Protein AF-A0A6F8TZR5-F1 (afdb_monomer)

Sequence (255 aa):
MAVLALEAAEGVRDRVRYRITYGIEPFPDLASRVPYPVSFIQVDRFSLGSAIRQDAIDSIGAEYVGPHEAFDVGPHVSWRFVTRPMQGAASDIVAVGRIELSEAQAQGWTCLNNPCLSPVMELGNAALWSVEKETPLNTALVPFEVARADLLTPAAAIDELTGENNFGEVGQFRALPDLPDPFLEAVIEIGLAQDSVLDAGLLRSGLKDDSISAIWQRLIIIPMGKNAQTPTAYRAKTYECQRGSQFPPEGGLCP

pLDDT: mean 85.68, std 11.95, range [44.34, 97.69]

Radius of gyration: 19.31 Å; Cα contacts (8 Å, |Δi|>4): 504; chains: 1; bounding box: 50×47×57 Å

Foldseek 3Di:
DVLVVCCVVVPDFFQKKKKKFKFWDFDADPPPRGTFIKMKMKIKIDQQLVVLQVVCCVVPNNVPGDDSVVSRDDWTKMKIWIWTDDVPGRIDTPDMDMDTDDPVRQQPDDALNHRNNHLADCVVVSDDWDPKDWDDADPDDDPDDQDDPQWGDPVNVVCRVCVVDDVVVVNVQADDDDPDDTQKMKMWGANSDPAGKIKMKIWGARDPDQFFGIKIKMWIWHGDPPPDPHTIIIMIIFTQTPDDDRGAPHVDGGD

Organism: NCBI:txid115561

Secondary structure (DSSP, 8-state):
-HHHHHHHHH---SSEEEEEEEEEEEE--TTTSS-EEEEEEEEEEEE-HHHHHHHHHHHH-GGGSPPGGGG----EEEEEEEEEEETTEEEEEEEEEEEEEPHHHHHT-EETTEETT-SS--GGGSS-PPPPEE-PPP----SS--EETTEE-HHHHHHHHHTT--HHHHGGG---PSTT--SEEEEEEES-SSS--EEEEEEE-----SSEEEEEEEEEEEPPPTT-SS-EEEEEEEEEESSSSSSPPTT----

Mean predicted aligned error: 6.85 Å

Solvent-accessible surface area (backbone atoms only — not comparable to full-atom values): 14432 Å² total; per-residue (Å²): 109,71,58,46,52,46,40,71,73,73,50,86,78,64,31,31,34,36,38,34,38,35,26,64,43,77,40,84,32,89,86,78,72,52,61,44,60,35,37,40,38,38,44,32,40,35,43,29,16,60,46,39,51,50,53,46,27,77,72,70,36,63,93,78,47,77,63,72,79,78,39,56,63,58,77,27,36,38,36,38,39,34,29,32,64,47,96,98,36,88,64,41,81,77,46,77,49,79,47,76,48,51,70,77,59,46,64,75,36,67,45,75,89,37,62,50,59,53,52,55,79,56,70,81,74,56,52,83,65,41,82,71,37,81,44,86,75,86,81,74,90,63,102,62,76,49,65,54,96,58,31,66,27,74,48,34,50,52,46,68,72,44,71,85,57,74,66,84,64,52,64,76,51,53,77,93,69,75,86,78,66,57,36,32,43,33,35,39,40,32,48,43,53,98,56,74,34,38,42,33,39,36,42,37,42,70,52,88,48,85,23,40,38,28,45,38,40,37,42,37,37,40,52,50,65,102,84,53,95,62,53,49,35,31,36,27,50,36,54,31,24,59,41,86,57,61,51,46,60,92,96,55,69,55,90

Nearest PDB structures (foldseek):
  1fsk-assembly1_A  TM=4.713E-01  e=2.590E-01  Betula pendula
  4bk6-assembly1_B  TM=4.074E-01  e=5.890E-01  Betula pendula
  1qmr-assembly1_A-2  TM=4.009E-01  e=4.241E-01  Betula pendula
  4b9r-assembly1_A  TM=3.791E-01  e=4.479E-01  Betula pendula
  4a84-assembly1_A  TM=3.809E-01  e=5.890E-01  Betula pendula

Structure (mmCIF, N/CA/C/O backbone):
data_AF-A0A6F8TZR5-F1
#
_entry.id   AF-A0A6F8TZR5-F1
#
loop_
_atom_site.group_PDB
_atom_site.id
_atom_site.type_symbol
_atom_site.label_atom_id
_atom_site.label_alt_id
_atom_site.label_comp_id
_atom_site.label_asym_id
_atom_site.label_entity_id
_atom_site.label_seq_id
_atom_site.pdbx_PDB_ins_code
_atom_site.Cartn_x
_atom_site.Cartn_y
_atom_site.Cartn_z
_atom_site.occupancy
_atom_site.B_iso_or_equiv
_atom_site.auth_seq_id
_atom_site.auth_comp_id
_atom_site.auth_asym_id
_atom_site.auth_atom_id
_atom_site.pdbx_PDB_model_num
ATOM 1 N N . MET A 1 1 ? -2.584 -7.405 -8.596 1.00 73.06 1 MET A N 1
ATOM 2 C CA . MET A 1 1 ? -2.817 -8.838 -8.270 1.00 73.06 1 MET A CA 1
ATOM 3 C C . MET A 1 1 ? -2.308 -9.256 -6.887 1.00 73.06 1 MET A C 1
ATOM 5 O O . MET A 1 1 ? -3.069 -9.896 -6.182 1.00 73.06 1 MET A O 1
ATOM 9 N N . ALA A 1 2 ? -1.081 -8.914 -6.465 1.00 88.81 2 ALA A N 1
ATOM 10 C CA . ALA A 1 2 ? -0.534 -9.371 -5.173 1.00 88.81 2 ALA A CA 1
ATOM 11 C C . ALA A 1 2 ? -1.388 -8.978 -3.946 1.00 88.81 2 ALA A C 1
ATOM 13 O O . ALA A 1 2 ? -1.653 -9.812 -3.087 1.00 88.81 2 ALA A O 1
ATOM 14 N N . VAL A 1 3 ? -1.882 -7.736 -3.904 1.00 91.75 3 VAL A N 1
ATOM 15 C CA . VAL A 1 3 ? -2.769 -7.248 -2.830 1.00 91.75 3 VAL A CA 1
ATOM 16 C C . VAL A 1 3 ? -4.089 -8.026 -2.787 1.00 91.75 3 VAL A C 1
ATOM 18 O O . VAL A 1 3 ? -4.498 -8.476 -1.725 1.00 91.75 3 VAL A O 1
ATOM 21 N N . LEU A 1 4 ? -4.705 -8.267 -3.950 1.00 90.69 4 LEU A N 1
ATOM 22 C CA . LEU A 1 4 ? -5.923 -9.076 -4.062 1.00 90.69 4 LEU A CA 1
ATOM 23 C C . LEU A 1 4 ? -5.700 -10.515 -3.565 1.00 90.69 4 LEU A C 1
ATOM 25 O O . LEU A 1 4 ? -6.554 -11.068 -2.880 1.00 90.69 4 LEU A O 1
ATOM 29 N N . ALA A 1 5 ? -4.551 -11.117 -3.890 1.00 90.12 5 ALA A N 1
ATOM 30 C CA . ALA A 1 5 ? -4.198 -12.455 -3.417 1.00 90.12 5 ALA A CA 1
ATOM 31 C C . ALA A 1 5 ? -4.043 -12.500 -1.888 1.00 90.12 5 ALA A C 1
ATOM 33 O O . ALA A 1 5 ? -4.501 -13.456 -1.264 1.00 90.12 5 ALA A O 1
ATOM 34 N N . LEU A 1 6 ? -3.451 -11.460 -1.286 1.00 92.56 6 LEU A N 1
ATOM 35 C CA . LEU A 1 6 ? -3.379 -11.324 0.168 1.00 92.56 6 LEU A CA 1
ATOM 36 C C . LEU A 1 6 ? -4.780 -11.222 0.776 1.00 92.56 6 LEU A C 1
ATOM 38 O O . LEU A 1 6 ? -5.087 -11.991 1.679 1.00 92.56 6 LEU A O 1
ATOM 42 N N . GLU A 1 7 ? -5.644 -10.328 0.285 1.00 91.06 7 GLU A N 1
ATOM 43 C CA . GLU A 1 7 ? -7.013 -10.195 0.812 1.00 91.06 7 GLU A CA 1
ATOM 44 C C . GLU A 1 7 ? -7.811 -11.501 0.687 1.00 91.06 7 GLU A C 1
ATOM 46 O O . GLU A 1 7 ? -8.535 -11.872 1.610 1.00 91.06 7 GLU A O 1
ATOM 51 N N . ALA A 1 8 ? -7.649 -12.233 -0.418 1.00 91.31 8 ALA A N 1
ATOM 52 C CA . ALA A 1 8 ? -8.304 -13.522 -0.618 1.00 91.31 8 ALA A CA 1
ATOM 53 C C . ALA A 1 8 ? -7.820 -14.601 0.369 1.00 91.31 8 ALA A C 1
ATOM 55 O O . ALA A 1 8 ? -8.610 -15.451 0.776 1.00 91.31 8 ALA A O 1
ATOM 56 N N . ALA A 1 9 ? -6.540 -14.580 0.753 1.00 92.75 9 ALA A N 1
ATOM 57 C CA . ALA A 1 9 ? -5.949 -15.565 1.660 1.00 92.75 9 ALA A CA 1
ATOM 58 C C .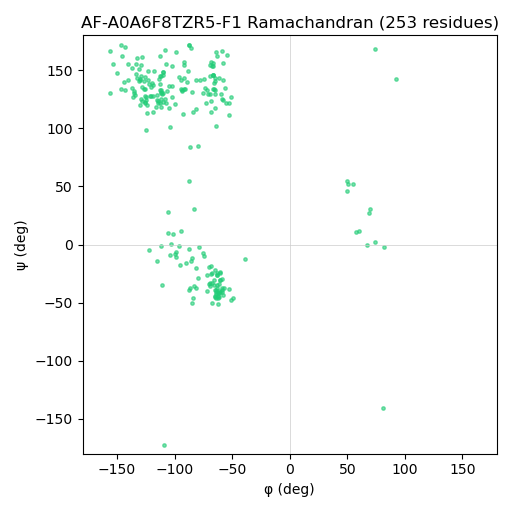 ALA A 1 9 ? -6.126 -15.211 3.148 1.00 92.75 9 ALA A C 1
ATOM 60 O O . ALA A 1 9 ? -6.329 -16.097 3.974 1.00 92.75 9 ALA A O 1
ATOM 61 N N . GLU A 1 10 ? -6.038 -13.928 3.495 1.00 93.31 10 GLU A N 1
ATOM 62 C CA . GLU A 1 10 ? -6.037 -13.430 4.878 1.00 93.31 10 GLU A CA 1
ATOM 63 C C . GLU A 1 10 ? -7.389 -12.892 5.349 1.00 93.31 10 GLU A C 1
ATOM 65 O O . GLU A 1 10 ? -7.533 -12.518 6.518 1.00 93.31 10 GLU A O 1
ATOM 70 N N . GLY A 1 11 ? -8.346 -12.772 4.431 1.00 90.56 11 GLY A N 1
ATOM 71 C CA . GLY A 1 11 ? -9.593 -12.061 4.653 1.00 90.56 11 GLY A CA 1
ATOM 72 C C . GLY A 1 11 ? -9.422 -10.541 4.668 1.00 90.56 11 GLY A C 1
ATOM 73 O O . GLY A 1 11 ? -8.319 -9.991 4.738 1.00 90.56 11 GLY A O 1
ATOM 74 N N . VAL A 1 12 ? -10.560 -9.862 4.616 1.00 89.06 12 VAL A N 1
ATOM 75 C CA . VAL A 1 12 ? -10.674 -8.402 4.658 1.00 89.06 12 VAL A CA 1
ATOM 76 C C . VAL A 1 12 ? -10.594 -7.919 6.103 1.00 89.06 12 VAL A C 1
ATOM 78 O O . VAL A 1 12 ? -11.157 -8.558 6.989 1.00 89.06 12 VAL A O 1
ATOM 81 N N . ARG A 1 13 ? -9.922 -6.788 6.327 1.00 88.62 13 ARG A N 1
ATOM 82 C CA . ARG A 1 13 ? -9.845 -6.109 7.626 1.00 88.62 13 ARG A CA 1
ATOM 83 C C . ARG A 1 13 ? -10.014 -4.610 7.471 1.00 88.62 13 ARG A C 1
ATOM 85 O O . ARG A 1 13 ? -9.662 -4.063 6.425 1.00 88.62 13 ARG A O 1
ATOM 92 N N . ASP A 1 14 ? -10.528 -3.990 8.518 1.00 85.06 14 ASP A N 1
ATOM 93 C CA . ASP A 1 14 ? -10.611 -2.544 8.663 1.00 85.06 14 ASP A CA 1
ATOM 94 C C . ASP A 1 14 ? -9.451 -2.039 9.539 1.00 85.06 14 ASP A C 1
ATOM 96 O O . ASP A 1 14 ? -8.780 -2.827 10.208 1.00 85.06 14 ASP A O 1
ATOM 100 N N . ARG A 1 15 ? -9.191 -0.728 9.536 1.00 90.25 15 ARG A N 1
ATOM 101 C CA . ARG A 1 15 ? -8.141 -0.091 10.359 1.00 90.25 15 ARG A CA 1
ATOM 102 C C . ARG A 1 15 ? -6.766 -0.712 10.135 1.00 90.25 15 ARG A C 1
ATOM 104 O O . ARG A 1 15 ? -6.064 -1.136 11.060 1.00 90.25 15 ARG A O 1
ATOM 111 N N . VAL A 1 16 ? -6.387 -0.785 8.867 1.00 94.19 16 VAL A N 1
ATOM 112 C CA . VAL A 1 16 ? -5.132 -1.390 8.429 1.00 94.19 16 VAL A CA 1
ATOM 113 C C . VAL A 1 16 ? -4.301 -0.400 7.634 1.00 94.19 16 VAL A C 1
ATOM 115 O O . VAL A 1 16 ? -4.824 0.452 6.913 1.00 94.19 16 VAL A O 1
ATOM 118 N N . ARG A 1 17 ? -2.984 -0.570 7.728 1.00 96.69 17 ARG A N 1
ATOM 119 C CA . ARG A 1 17 ? -2.025 0.049 6.816 1.00 96.69 17 ARG A CA 1
ATOM 120 C C . ARG A 1 17 ? -1.382 -1.044 5.975 1.00 96.69 17 ARG A C 1
ATOM 122 O O . ARG A 1 17 ? -0.833 -2.003 6.517 1.00 96.69 17 ARG A O 1
ATOM 129 N N . TYR A 1 18 ? -1.451 -0.911 4.659 1.00 97.38 18 TYR A N 1
ATOM 130 C CA . TYR A 1 18 ? -0.692 -1.744 3.737 1.00 97.38 18 TYR A CA 1
ATOM 131 C C . TYR A 1 18 ? 0.601 -1.041 3.363 1.00 97.38 18 TYR A C 1
ATOM 133 O O . TYR A 1 18 ? 0.595 0.163 3.120 1.00 97.38 18 TYR A O 1
ATOM 141 N N . ARG A 1 19 ? 1.682 -1.805 3.250 1.00 97.25 19 ARG A N 1
ATOM 142 C CA . ARG A 1 19 ? 2.923 -1.392 2.600 1.00 97.25 19 ARG A CA 1
ATOM 143 C C . ARG A 1 19 ? 3.208 -2.361 1.467 1.00 97.25 19 ARG A C 1
ATOM 145 O O . ARG A 1 19 ? 3.188 -3.570 1.661 1.00 97.25 19 ARG A O 1
ATOM 152 N N . ILE A 1 20 ? 3.442 -1.837 0.277 1.00 96.50 20 ILE A N 1
ATOM 153 C CA . ILE A 1 20 ? 3.676 -2.622 -0.928 1.00 96.50 20 ILE A CA 1
ATOM 154 C C . ILE A 1 20 ? 5.007 -2.181 -1.500 1.00 96.50 20 ILE A C 1
ATOM 156 O O . ILE A 1 20 ? 5.150 -1.021 -1.867 1.00 96.50 20 ILE A O 1
ATOM 160 N N . THR A 1 21 ? 5.968 -3.086 -1.617 1.00 94.19 21 THR A N 1
ATOM 161 C CA . THR A 1 21 ? 7.222 -2.796 -2.311 1.00 94.19 21 THR A CA 1
ATOM 162 C C . THR A 1 21 ? 7.325 -3.593 -3.595 1.00 94.19 21 THR A C 1
ATOM 164 O O . THR A 1 21 ? 6.848 -4.727 -3.688 1.00 94.19 21 THR A O 1
ATOM 167 N N . TYR A 1 22 ? 7.939 -2.985 -4.604 1.00 90.94 22 TYR A N 1
ATOM 168 C CA . TYR A 1 22 ? 8.125 -3.601 -5.907 1.00 90.94 22 TYR A CA 1
ATOM 169 C C . TYR A 1 22 ? 9.551 -3.384 -6.422 1.00 90.94 22 TYR A C 1
ATOM 171 O O . TYR A 1 22 ? 10.085 -2.270 -6.441 1.00 90.94 22 TYR A O 1
ATOM 179 N N . GLY A 1 23 ? 10.157 -4.486 -6.856 1.00 87.44 23 GLY A N 1
ATOM 180 C CA . GLY A 1 23 ? 11.458 -4.573 -7.507 1.00 87.44 23 GLY A CA 1
ATOM 181 C C . GLY A 1 23 ? 11.372 -5.447 -8.756 1.00 87.44 23 GLY A C 1
ATOM 182 O O . GLY A 1 23 ? 10.437 -6.232 -8.915 1.00 87.44 23 GLY A O 1
ATOM 183 N N . ILE A 1 24 ? 12.332 -5.304 -9.666 1.00 84.25 24 ILE A N 1
ATOM 184 C CA . ILE A 1 24 ? 12.376 -6.082 -10.904 1.00 84.25 24 ILE A CA 1
ATOM 185 C C . ILE A 1 24 ? 13.823 -6.338 -11.294 1.00 84.25 24 ILE A C 1
ATOM 187 O O . ILE A 1 24 ? 14.614 -5.403 -11.289 1.00 84.25 24 ILE A O 1
ATOM 191 N N . GLU A 1 25 ? 14.145 -7.575 -11.662 1.00 80.56 25 GLU A N 1
ATOM 192 C CA . GLU A 1 25 ? 15.492 -7.960 -12.080 1.00 80.56 25 GLU A CA 1
ATOM 193 C C . GLU A 1 25 ? 15.493 -8.726 -13.399 1.00 80.56 25 GLU A C 1
ATOM 195 O O . GLU A 1 25 ? 14.615 -9.565 -13.621 1.00 80.56 25 GLU A O 1
ATOM 200 N N . PRO A 1 26 ? 16.480 -8.493 -14.279 1.00 80.88 26 PRO A N 1
ATOM 201 C CA . PRO A 1 26 ? 16.667 -9.323 -15.452 1.00 80.88 26 PRO A CA 1
ATOM 202 C C . PRO A 1 26 ? 17.241 -10.680 -15.032 1.00 80.88 26 PRO A C 1
ATOM 204 O O . PRO A 1 26 ? 18.330 -10.770 -14.468 1.00 80.88 26 PRO A O 1
ATOM 207 N N . PHE A 1 27 ? 16.531 -11.756 -15.353 1.00 81.19 27 PHE A N 1
ATOM 208 C CA . PHE A 1 27 ? 16.998 -13.119 -15.134 1.00 81.19 27 PHE A CA 1
ATOM 209 C C . PHE A 1 27 ? 17.436 -13.745 -16.463 1.00 81.19 27 PHE A C 1
ATOM 211 O O . PHE A 1 27 ? 16.742 -13.576 -17.471 1.00 81.19 27 PHE A O 1
ATOM 218 N N . PRO A 1 28 ? 18.579 -14.450 -16.515 1.00 82.12 28 PRO A N 1
ATOM 219 C CA . PRO A 1 28 ? 19.069 -15.027 -17.759 1.00 82.12 28 PRO A CA 1
ATOM 220 C C . PRO A 1 28 ? 18.122 -16.115 -18.279 1.00 82.12 28 PRO A C 1
ATOM 222 O O . PRO A 1 28 ? 17.793 -17.062 -17.564 1.00 82.12 28 PRO A O 1
ATOM 225 N N . ASP A 1 29 ? 17.740 -16.016 -19.553 1.00 80.50 29 ASP A N 1
ATOM 226 C CA . ASP A 1 29 ? 17.093 -17.109 -20.277 1.00 80.50 29 ASP A CA 1
ATOM 227 C C . ASP A 1 29 ? 18.147 -17.945 -21.009 1.00 80.50 29 ASP A C 1
ATOM 229 O O . ASP A 1 29 ? 18.780 -17.486 -21.964 1.00 80.50 29 ASP A O 1
ATOM 233 N N . LEU A 1 30 ? 18.333 -19.193 -20.578 1.00 77.94 30 LEU A N 1
ATOM 234 C CA . LEU A 1 30 ? 19.283 -20.113 -21.207 1.00 77.94 30 LEU A CA 1
ATOM 235 C C . LEU A 1 30 ? 18.850 -20.540 -22.619 1.00 77.94 30 LEU A C 1
ATOM 237 O O . LEU A 1 30 ? 19.709 -20.892 -23.429 1.00 77.94 30 LEU A O 1
ATOM 241 N N . ALA A 1 31 ? 17.549 -20.512 -22.922 1.00 80.44 31 ALA A N 1
ATOM 242 C CA . ALA A 1 31 ? 17.011 -20.945 -24.206 1.00 80.44 31 ALA A CA 1
ATOM 243 C C . ALA A 1 31 ? 17.061 -19.825 -25.254 1.00 80.44 31 ALA A C 1
ATOM 245 O O . ALA A 1 31 ? 17.570 -20.039 -26.354 1.00 80.44 31 ALA A O 1
ATOM 246 N N . SER A 1 32 ? 16.561 -18.630 -24.922 1.00 78.00 32 SER A N 1
ATOM 247 C CA . SER A 1 32 ? 16.505 -17.504 -25.868 1.00 78.00 32 SER A CA 1
ATOM 248 C C . SER A 1 32 ? 17.750 -16.611 -25.859 1.00 78.00 32 SER A C 1
ATOM 250 O O . SER A 1 32 ? 17.945 -15.838 -26.796 1.00 78.00 32 SER A O 1
ATOM 252 N N . ARG A 1 33 ? 18.605 -16.708 -24.825 1.00 77.81 33 ARG A N 1
ATOM 253 C CA . ARG A 1 33 ? 19.722 -15.780 -24.538 1.00 77.81 33 ARG A CA 1
ATOM 254 C C . ARG A 1 33 ? 19.301 -14.317 -24.357 1.00 77.81 33 ARG A C 1
ATOM 256 O O . ARG A 1 33 ? 20.164 -13.443 -24.290 1.00 77.81 33 ARG A O 1
ATOM 263 N N . VAL A 1 34 ? 18.003 -14.048 -24.253 1.00 79.19 34 VAL A N 1
ATOM 264 C CA . VAL A 1 34 ? 17.449 -12.732 -23.940 1.00 79.19 34 VAL A CA 1
ATOM 265 C C . VAL A 1 34 ? 16.972 -12.779 -22.490 1.00 79.19 34 VAL A C 1
ATOM 267 O O . VAL A 1 34 ? 16.093 -13.579 -22.181 1.00 79.19 34 VAL A O 1
ATOM 270 N N . PRO A 1 35 ? 17.540 -11.975 -21.574 1.00 81.44 35 PRO A N 1
ATOM 271 C CA . PRO A 1 35 ? 17.060 -11.934 -20.200 1.00 81.44 35 PRO A CA 1
ATOM 272 C C . PRO A 1 35 ? 15.580 -11.548 -20.138 1.00 81.44 35 PRO A C 1
ATOM 274 O O . PRO A 1 35 ? 15.138 -10.670 -20.880 1.00 81.44 35 PRO A O 1
ATOM 277 N N . TYR A 1 36 ? 14.827 -12.169 -19.234 1.00 81.19 36 TYR A N 1
ATOM 278 C CA . TYR A 1 36 ? 13.433 -11.811 -18.974 1.00 81.19 36 TYR A CA 1
ATOM 279 C C . TYR A 1 36 ? 13.299 -11.152 -17.598 1.00 81.19 36 TYR A C 1
ATOM 281 O O . TYR A 1 36 ? 14.058 -11.480 -16.684 1.00 81.19 36 TYR A O 1
ATOM 289 N N . PRO A 1 37 ? 12.346 -10.226 -17.417 1.00 83.50 37 PRO A N 1
ATOM 290 C CA . PRO A 1 37 ? 12.153 -9.578 -16.130 1.00 83.50 37 PRO A CA 1
ATOM 291 C C . PRO A 1 37 ? 11.505 -10.527 -15.115 1.00 83.50 37 PRO A C 1
ATOM 293 O O . PRO A 1 37 ? 10.506 -11.182 -15.408 1.00 83.50 37 PRO A O 1
ATOM 296 N N . VAL A 1 38 ? 12.038 -10.554 -13.900 1.00 86.69 38 VAL A N 1
ATOM 297 C CA . VAL A 1 38 ? 11.43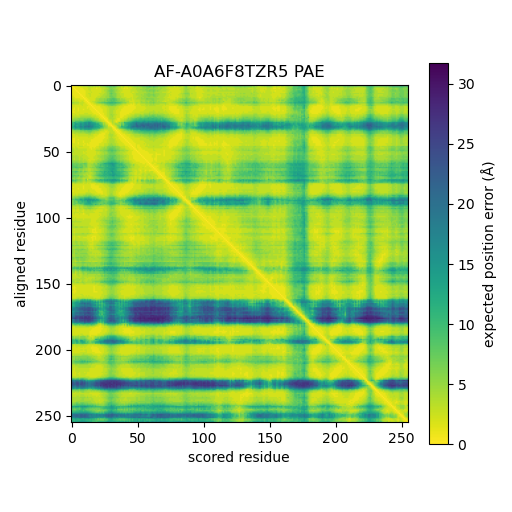2 -11.181 -12.724 1.00 86.69 38 VAL A CA 1
ATOM 298 C C . VAL A 1 38 ? 11.061 -10.083 -11.742 1.00 86.69 38 VAL A C 1
ATOM 300 O O . VAL A 1 38 ? 11.926 -9.329 -11.305 1.00 86.69 38 VAL A O 1
ATOM 303 N N . SER A 1 39 ? 9.785 -9.995 -11.387 1.00 88.00 39 SER A N 1
ATOM 304 C CA . SER A 1 39 ? 9.290 -9.017 -10.422 1.00 88.00 39 SER A CA 1
ATOM 305 C C . SER A 1 39 ? 9.250 -9.607 -9.018 1.00 88.00 39 SER A C 1
ATOM 307 O O . SER A 1 39 ? 8.708 -10.694 -8.809 1.00 88.00 39 SER A O 1
ATOM 309 N N . PHE A 1 40 ? 9.757 -8.846 -8.056 1.00 90.75 40 PHE A N 1
ATOM 310 C CA . PHE A 1 40 ? 9.692 -9.129 -6.628 1.00 90.75 40 PHE A CA 1
ATOM 311 C C . PHE A 1 40 ? 8.705 -8.157 -5.996 1.00 90.75 40 PHE A C 1
ATOM 313 O O . PHE A 1 40 ? 8.870 -6.944 -6.111 1.00 90.75 40 PHE A O 1
ATOM 320 N N . ILE A 1 41 ? 7.669 -8.688 -5.356 1.00 92.81 41 ILE A N 1
ATOM 321 C CA . ILE A 1 41 ? 6.606 -7.891 -4.744 1.00 92.81 41 ILE A CA 1
ATOM 322 C C . ILE A 1 41 ? 6.506 -8.293 -3.284 1.00 92.81 41 ILE A C 1
ATOM 324 O O . ILE A 1 41 ? 6.337 -9.477 -2.996 1.00 92.81 41 ILE A O 1
ATOM 328 N N . GLN A 1 42 ? 6.574 -7.339 -2.366 1.00 95.50 42 GLN A N 1
ATOM 329 C CA . GLN A 1 42 ? 6.222 -7.573 -0.970 1.00 95.50 42 GLN A CA 1
ATOM 330 C C . GLN A 1 42 ? 4.947 -6.804 -0.652 1.00 95.50 42 GLN A C 1
ATOM 332 O O . GLN A 1 42 ? 4.828 -5.643 -1.026 1.00 95.50 42 GLN A O 1
ATOM 337 N N . VAL A 1 43 ? 3.991 -7.455 0.000 1.00 96.81 43 VAL A N 1
ATOM 338 C CA . VAL A 1 43 ? 2.774 -6.832 0.516 1.00 96.81 43 VAL A CA 1
ATOM 339 C C . VAL A 1 43 ? 2.699 -7.131 2.002 1.00 96.81 43 VAL A C 1
ATOM 341 O O . VAL A 1 43 ? 2.521 -8.278 2.410 1.00 96.81 43 VAL A O 1
ATOM 344 N N . ASP A 1 44 ? 2.828 -6.087 2.799 1.00 97.25 44 ASP A N 1
ATOM 345 C CA . ASP A 1 44 ? 2.732 -6.127 4.246 1.00 97.25 44 ASP A CA 1
ATOM 346 C C . ASP A 1 44 ? 1.403 -5.498 4.662 1.00 97.25 44 ASP A C 1
ATOM 348 O O . ASP A 1 44 ? 1.049 -4.423 4.178 1.00 97.25 44 ASP A O 1
ATOM 352 N N . ARG A 1 45 ? 0.657 -6.155 5.550 1.00 97.12 45 ARG A N 1
ATOM 353 C CA . ARG A 1 45 ? -0.555 -5.605 6.165 1.00 97.12 45 ARG A CA 1
ATOM 354 C C . ARG A 1 45 ? -0.331 -5.475 7.658 1.00 97.12 45 ARG A C 1
ATOM 356 O O . ARG A 1 45 ? -0.156 -6.478 8.350 1.00 97.12 45 ARG A O 1
ATOM 363 N N . PHE A 1 46 ? -0.405 -4.248 8.150 1.00 96.62 46 PHE A N 1
ATOM 364 C CA . PHE A 1 46 ? -0.322 -3.923 9.561 1.00 96.62 46 PHE A CA 1
ATOM 365 C C . PHE A 1 46 ? -1.725 -3.698 10.128 1.00 96.62 46 PHE A C 1
ATOM 367 O O . PHE A 1 46 ? -2.450 -2.825 9.658 1.00 96.62 46 PHE A O 1
ATOM 374 N N . SER A 1 47 ? -2.104 -4.492 11.130 1.00 94.25 47 SER A N 1
ATOM 375 C CA . SER A 1 47 ? -3.349 -4.321 11.882 1.00 94.25 47 SER A CA 1
ATOM 376 C C . SER A 1 47 ? -3.174 -3.245 12.950 1.00 94.25 47 SER A C 1
ATOM 378 O O . SER A 1 47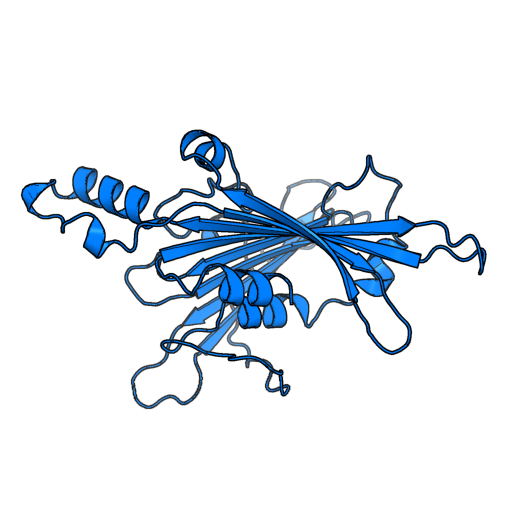 ? -2.403 -3.443 13.883 1.00 94.25 47 SER A O 1
ATOM 380 N N . LEU A 1 48 ? -3.903 -2.133 12.862 1.00 94.19 48 LEU A N 1
ATOM 381 C CA . LEU A 1 48 ? -3.715 -0.999 13.775 1.00 94.19 48 LEU A CA 1
ATOM 382 C C . LEU A 1 48 ? -4.689 -0.988 14.953 1.00 94.19 48 LEU A C 1
ATOM 384 O O . LEU A 1 48 ? -4.556 -0.151 15.839 1.00 94.19 48 LEU A O 1
ATOM 388 N N . GLY A 1 4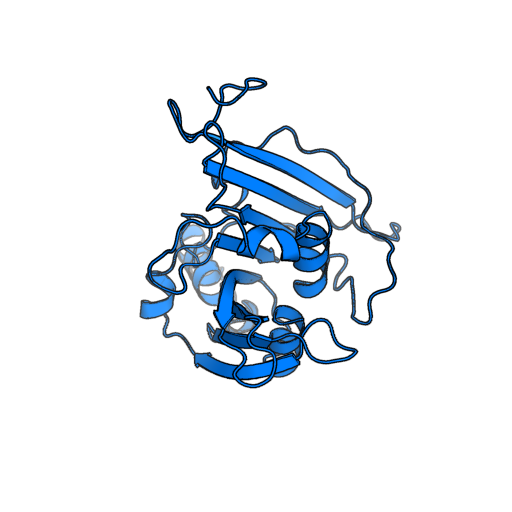9 ? -5.609 -1.954 15.033 1.00 91.44 49 GLY A N 1
ATOM 389 C CA . GLY A 1 49 ? -6.591 -2.050 16.115 1.00 91.44 49 GLY A CA 1
ATOM 390 C C . GLY A 1 49 ? -6.004 -1.942 17.528 1.00 91.44 49 GLY A C 1
ATOM 391 O O . GLY A 1 49 ? -6.509 -1.176 18.348 1.00 91.44 49 GLY A O 1
ATOM 392 N N . SER A 1 50 ? -4.904 -2.653 17.808 1.00 90.56 50 SER A N 1
ATOM 393 C CA . SER A 1 50 ? -4.223 -2.588 19.111 1.00 90.56 50 SER A CA 1
ATOM 394 C C . SER A 1 50 ? -3.623 -1.208 19.387 1.00 90.56 50 SER A C 1
ATOM 396 O O . SER A 1 50 ? -3.795 -0.689 20.489 1.00 90.56 50 SER A O 1
ATOM 398 N N . ALA A 1 51 ? -2.959 -0.606 18.395 1.00 92.06 51 ALA A N 1
ATOM 399 C CA . ALA A 1 51 ? -2.340 0.713 18.519 1.00 92.06 51 ALA A CA 1
ATOM 400 C C . ALA A 1 51 ? -3.395 1.809 18.732 1.00 92.06 51 ALA A C 1
ATOM 402 O O . ALA A 1 51 ? -3.268 2.612 19.649 1.00 92.06 51 ALA A O 1
ATOM 403 N N . ILE A 1 52 ? -4.485 1.778 17.959 1.00 92.25 52 ILE A N 1
ATOM 404 C CA . ILE A 1 52 ? -5.618 2.707 18.088 1.00 92.25 52 ILE A CA 1
ATOM 405 C C . ILE A 1 52 ? -6.282 2.563 19.460 1.00 92.25 52 ILE A C 1
ATOM 407 O O . ILE A 1 52 ? -6.628 3.555 20.098 1.00 92.25 52 ILE A O 1
ATOM 411 N N . ARG A 1 53 ? -6.463 1.328 19.945 1.00 91.94 53 ARG A N 1
ATOM 412 C CA . ARG A 1 53 ? -7.028 1.105 21.279 1.00 91.94 53 ARG A CA 1
ATOM 413 C C . ARG A 1 53 ? -6.123 1.665 22.371 1.00 91.94 53 ARG A C 1
ATOM 415 O O . ARG A 1 53 ? -6.635 2.252 23.319 1.00 91.94 53 ARG A O 1
ATOM 422 N N . GLN A 1 54 ? -4.812 1.456 22.262 1.00 91.94 54 GLN A N 1
ATOM 423 C CA . GLN A 1 54 ? -3.854 1.970 23.235 1.00 91.94 54 GLN A CA 1
ATOM 424 C C . GLN A 1 54 ? -3.852 3.504 23.251 1.00 91.94 54 GLN A C 1
ATOM 426 O O . GLN A 1 54 ? -3.989 4.088 24.319 1.00 91.94 54 GLN A O 1
ATOM 431 N N . ASP A 1 55 ? -3.828 4.138 22.079 1.00 91.81 55 ASP A N 1
ATOM 432 C CA . ASP A 1 55 ? -3.918 5.595 21.939 1.00 91.81 55 ASP A CA 1
ATOM 433 C C . ASP A 1 55 ? -5.214 6.164 22.552 1.00 91.81 55 ASP A C 1
ATOM 435 O O . ASP A 1 55 ? -5.197 7.156 23.285 1.00 91.81 55 ASP A O 1
ATOM 439 N N . ALA A 1 56 ? -6.344 5.475 22.353 1.00 92.12 56 ALA A N 1
ATOM 440 C CA . ALA A 1 56 ? -7.609 5.839 22.985 1.00 92.12 56 ALA A CA 1
ATOM 441 C C . ALA A 1 56 ? -7.553 5.713 24.519 1.00 92.12 56 ALA A C 1
ATOM 443 O O . ALA A 1 56 ? -8.061 6.584 25.224 1.00 92.12 56 ALA A O 1
ATOM 4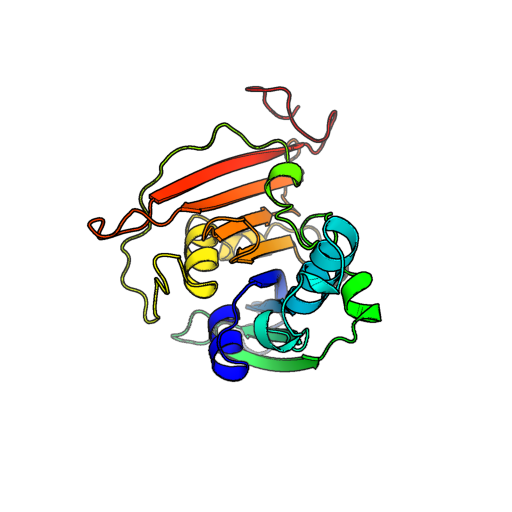44 N N . ILE A 1 57 ? -6.929 4.660 25.057 1.00 94.94 57 ILE A N 1
ATOM 445 C CA . ILE A 1 57 ? -6.759 4.487 26.511 1.00 94.94 57 ILE A CA 1
ATOM 446 C C . ILE A 1 57 ? -5.920 5.620 27.088 1.00 94.94 57 ILE A C 1
ATOM 448 O O . ILE A 1 57 ? -6.298 6.192 28.111 1.00 94.94 57 ILE A O 1
ATOM 452 N N . ASP A 1 58 ? -4.816 5.949 26.425 1.00 94.69 58 ASP A N 1
ATOM 453 C CA . ASP A 1 58 ? -3.897 6.994 26.864 1.00 94.69 58 ASP A CA 1
ATOM 454 C C . ASP A 1 58 ? -4.561 8.382 26.812 1.00 94.69 58 ASP A C 1
ATOM 456 O O . ASP A 1 58 ? -4.275 9.243 27.646 1.00 94.69 58 ASP A O 1
ATOM 460 N N . SER A 1 59 ? -5.502 8.578 25.882 1.00 92.94 59 SER A N 1
ATOM 461 C CA . SER A 1 59 ? -6.212 9.843 25.678 1.00 92.94 59 SER A CA 1
ATOM 462 C C . SER A 1 59 ? -7.417 10.055 26.600 1.00 92.94 59 SER A C 1
ATOM 464 O O . SER A 1 59 ? -7.595 11.154 27.126 1.00 92.94 59 SER A O 1
ATOM 466 N N . ILE A 1 60 ? -8.281 9.044 26.768 1.00 94.38 60 ILE A N 1
ATOM 467 C CA . ILE A 1 60 ? -9.571 9.198 27.471 1.00 94.38 60 ILE A CA 1
ATOM 468 C C . ILE A 1 60 ? -9.755 8.269 28.673 1.00 94.38 60 ILE A C 1
ATOM 470 O O . ILE A 1 60 ? -10.738 8.434 29.385 1.00 94.38 60 ILE A O 1
ATOM 474 N N . GLY A 1 61 ? -8.827 7.349 28.942 1.00 94.38 61 GLY A N 1
ATOM 475 C CA . GLY A 1 61 ? -8.909 6.394 30.051 1.00 94.38 61 GLY A CA 1
ATOM 476 C C . GLY A 1 61 ? -9.566 5.066 29.662 1.00 94.38 61 GLY A C 1
ATOM 477 O O . GLY A 1 61 ? -10.515 5.011 28.878 1.00 94.38 61 GLY A O 1
ATOM 478 N N . ALA A 1 62 ? -9.057 3.962 30.219 1.00 93.25 62 ALA A N 1
ATOM 479 C CA . ALA A 1 62 ? -9.452 2.603 29.838 1.00 93.25 62 ALA A CA 1
ATOM 480 C C . ALA A 1 62 ? -10.925 2.272 30.114 1.00 93.25 62 ALA A C 1
ATOM 482 O O . ALA A 1 62 ? -11.500 1.425 29.435 1.00 93.25 62 ALA A O 1
ATOM 483 N N . GLU A 1 63 ? -11.539 2.936 31.087 1.00 94.62 63 GLU A N 1
ATOM 484 C CA . GLU A 1 63 ? -12.939 2.763 31.464 1.00 94.62 63 GLU A CA 1
ATOM 485 C C . GLU A 1 63 ? -13.930 3.307 30.421 1.00 94.62 63 GLU A C 1
ATOM 487 O O . GLU A 1 63 ? -15.090 2.893 30.413 1.00 94.62 63 GLU A O 1
ATOM 492 N N . TYR A 1 64 ? -13.477 4.191 29.524 1.00 93.00 64 TYR A N 1
ATOM 493 C CA . TYR A 1 64 ? -14.283 4.759 28.437 1.00 93.00 64 TYR A CA 1
ATOM 494 C C . TYR A 1 64 ? -13.972 4.132 27.071 1.00 93.00 64 TYR A C 1
ATOM 496 O O . TYR A 1 64 ? -14.582 4.500 26.065 1.00 93.00 64 TYR A O 1
ATOM 504 N N . VAL A 1 65 ? -13.042 3.174 27.022 1.00 92.38 65 VAL A N 1
ATOM 505 C CA . VAL A 1 65 ? -12.611 2.505 25.793 1.00 92.38 65 VAL A CA 1
ATOM 506 C C . VAL A 1 65 ? -13.252 1.127 25.689 1.00 92.38 65 VAL A C 1
ATOM 508 O O . VAL A 1 65 ? -13.301 0.358 26.648 1.00 92.38 65 V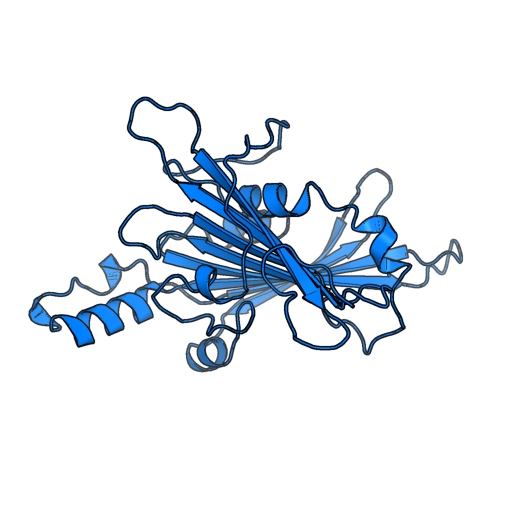AL A O 1
ATOM 511 N N . GLY A 1 66 ? -13.733 0.797 24.489 1.00 89.31 66 GLY A N 1
ATOM 512 C CA . GLY A 1 66 ? -14.339 -0.500 24.206 1.00 89.31 66 GLY A CA 1
ATOM 513 C C . GLY A 1 66 ? -13.407 -1.701 24.456 1.00 89.31 66 GLY A C 1
ATOM 514 O O . GLY A 1 66 ? -12.180 -1.563 24.593 1.00 89.31 66 GLY A O 1
ATOM 515 N N . PRO A 1 67 ? -13.982 -2.915 24.493 1.00 89.88 67 PRO A N 1
ATOM 516 C CA . PRO A 1 67 ? -13.204 -4.143 24.612 1.00 89.88 67 PRO A CA 1
ATOM 517 C C . PRO A 1 67 ? -12.291 -4.339 23.391 1.00 89.88 67 PRO A C 1
ATOM 519 O O . PRO A 1 67 ? -12.475 -3.705 22.352 1.00 89.88 67 PRO A O 1
ATOM 522 N N . HIS A 1 68 ? -11.284 -5.203 23.520 1.00 85.81 68 HIS A N 1
ATOM 523 C CA . HIS A 1 68 ? -10.245 -5.409 22.499 1.00 85.81 68 HIS A CA 1
ATOM 524 C C . HIS A 1 68 ? -10.824 -5.856 21.149 1.00 85.81 68 HIS A C 1
ATOM 526 O O . HIS A 1 68 ? -10.419 -5.364 20.098 1.00 85.81 68 HIS A O 1
ATOM 532 N N . GLU A 1 69 ? -11.861 -6.685 21.187 1.00 85.62 69 GLU A N 1
ATOM 533 C CA . GLU A 1 69 ? -12.553 -7.232 20.021 1.00 85.62 69 GLU A CA 1
ATOM 534 C C . GLU A 1 69 ? -13.265 -6.153 19.189 1.00 85.62 69 GLU A C 1
ATOM 536 O O . GLU A 1 69 ? -13.504 -6.350 18.001 1.00 85.62 69 GLU A O 1
AT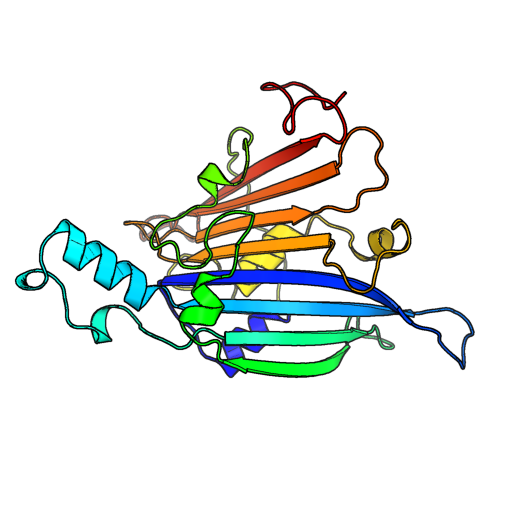OM 541 N N . ALA A 1 70 ? -13.573 -4.992 19.780 1.00 86.88 70 ALA A N 1
ATOM 542 C CA . ALA A 1 70 ? -14.219 -3.881 19.079 1.00 86.88 70 ALA A CA 1
ATOM 543 C C . ALA A 1 70 ? -13.269 -3.108 18.142 1.00 86.88 70 ALA A C 1
ATOM 545 O O . ALA A 1 70 ? -13.720 -2.228 17.410 1.00 86.88 70 ALA A O 1
ATOM 546 N N . PHE A 1 71 ? -11.964 -3.402 18.170 1.00 87.00 71 PHE A N 1
ATOM 547 C CA . PHE A 1 71 ? -10.944 -2.676 17.409 1.00 87.00 71 PHE A CA 1
ATOM 548 C C . PHE A 1 71 ? -10.411 -3.438 16.183 1.00 87.00 71 PHE A C 1
ATOM 550 O O . PHE A 1 71 ? -9.441 -2.981 15.593 1.00 87.00 71 PHE A O 1
ATOM 557 N N . ASP A 1 72 ? -11.033 -4.558 15.788 1.00 83.44 72 ASP A N 1
ATOM 558 C CA . ASP A 1 72 ? -10.587 -5.421 14.671 1.00 83.44 72 ASP A CA 1
ATOM 559 C C . ASP A 1 72 ? -9.099 -5.806 14.769 1.00 83.44 72 ASP A C 1
ATOM 561 O O . ASP A 1 72 ? -8.299 -5.628 13.850 1.00 83.44 72 ASP A O 1
ATOM 565 N N . VAL A 1 73 ? -8.694 -6.326 15.929 1.00 83.56 73 VAL A N 1
ATOM 566 C CA . VAL A 1 73 ? -7.302 -6.730 16.131 1.00 83.56 73 VAL A CA 1
ATOM 567 C C . VAL A 1 73 ? -6.988 -8.001 15.342 1.00 83.56 73 VAL A C 1
ATOM 569 O O . VAL A 1 73 ? -7.736 -8.983 15.344 1.00 83.56 73 VAL A O 1
ATOM 572 N N . GLY A 1 74 ? -5.864 -7.976 14.631 1.00 87.62 74 GLY A N 1
ATOM 573 C CA . GLY A 1 74 ? -5.388 -9.058 13.785 1.00 87.62 74 GLY A CA 1
ATOM 574 C C . GLY A 1 74 ? -3.874 -9.170 13.736 1.00 87.62 74 GLY A C 1
ATOM 575 O O . GLY A 1 74 ? -3.171 -8.289 14.228 1.00 87.62 74 GLY A O 1
ATOM 576 N N . PRO A 1 75 ? -3.359 -10.240 13.113 1.00 93.06 75 PRO A N 1
ATOM 577 C CA . PRO A 1 75 ? -1.931 -10.382 12.905 1.00 93.06 75 PRO A CA 1
ATOM 578 C C . PRO A 1 75 ? -1.428 -9.361 11.881 1.00 93.06 75 PRO A C 1
ATOM 580 O O . PRO A 1 75 ? -2.095 -9.070 10.879 1.00 93.06 75 PRO A O 1
ATOM 583 N N . HIS A 1 76 ? -0.207 -8.883 12.097 1.00 96.25 76 HIS A N 1
ATOM 584 C CA . HIS A 1 76 ? 0.581 -8.256 11.045 1.00 96.25 76 HIS A CA 1
ATOM 585 C C . HIS A 1 76 ? 1.121 -9.357 10.135 1.00 96.25 76 HIS A C 1
ATOM 587 O O . HIS A 1 76 ? 1.683 -10.342 10.611 1.00 96.25 76 HIS A O 1
ATOM 593 N N . VAL A 1 77 ? 0.963 -9.217 8.825 1.00 97.19 77 VAL A N 1
ATOM 594 C CA . VAL A 1 77 ? 1.376 -10.255 7.870 1.00 97.19 77 VAL A CA 1
ATOM 595 C C . VAL A 1 77 ? 2.230 -9.657 6.771 1.00 97.19 77 VAL A C 1
ATOM 597 O O . VAL A 1 77 ? 1.987 -8.534 6.344 1.00 97.19 77 VAL A O 1
ATOM 600 N N . SER A 1 78 ? 3.210 -10.424 6.302 1.00 96.81 78 SER A N 1
ATOM 601 C CA . SER A 1 78 ? 4.057 -10.077 5.164 1.00 96.81 78 SER A CA 1
ATOM 602 C C . SER A 1 78 ? 4.006 -11.200 4.142 1.00 96.81 78 SER A C 1
ATOM 604 O O . SER A 1 78 ? 4.314 -12.358 4.445 1.00 96.81 78 SER A O 1
ATOM 606 N N . TRP A 1 79 ? 3.598 -10.851 2.928 1.00 96.88 79 TRP A N 1
ATOM 607 C CA . TRP A 1 79 ? 3.564 -11.739 1.778 1.00 96.88 79 TRP A CA 1
ATOM 608 C C . TRP A 1 79 ? 4.606 -11.304 0.759 1.00 96.88 79 TRP A C 1
ATOM 610 O O . TRP A 1 79 ? 4.662 -10.141 0.373 1.00 96.88 79 TRP A O 1
ATOM 620 N N . ARG A 1 80 ? 5.412 -12.247 0.279 1.00 95.38 80 ARG A N 1
ATOM 621 C CA . ARG A 1 80 ? 6.401 -12.033 -0.781 1.00 95.38 80 ARG A CA 1
ATOM 622 C C . ARG A 1 80 ? 6.030 -12.855 -1.994 1.00 95.38 80 ARG A C 1
ATOM 624 O O . ARG A 1 80 ? 5.838 -14.061 -1.877 1.00 95.38 80 ARG A O 1
ATOM 631 N N . PHE A 1 81 ? 5.985 -12.215 -3.149 1.00 93.25 81 PHE A N 1
ATOM 632 C CA . PHE A 1 81 ? 5.672 -12.818 -4.433 1.00 93.25 81 PHE A CA 1
ATOM 633 C C . PHE A 1 81 ? 6.859 -12.651 -5.374 1.00 93.25 81 PHE A C 1
ATOM 635 O O . PHE A 1 81 ? 7.451 -11.574 -5.466 1.00 93.25 81 PHE A O 1
ATOM 642 N N . VAL A 1 82 ? 7.167 -13.714 -6.107 1.00 91.50 82 VAL A N 1
ATOM 643 C CA . VAL A 1 82 ? 8.080 -13.683 -7.249 1.00 91.50 82 VAL A CA 1
ATOM 644 C C . VAL A 1 82 ? 7.258 -13.992 -8.482 1.00 91.50 82 VAL A C 1
ATOM 646 O O . VAL A 1 82 ? 6.597 -15.030 -8.534 1.00 91.50 82 VAL A O 1
ATOM 649 N N . THR A 1 83 ? 7.287 -13.102 -9.467 1.00 90.00 83 THR A N 1
ATOM 650 C CA . THR A 1 83 ? 6.525 -13.279 -10.705 1.00 90.00 83 THR A CA 1
ATOM 651 C C . THR A 1 83 ? 7.403 -13.102 -11.932 1.00 90.00 83 THR A C 1
ATOM 653 O O . THR A 1 83 ? 8.423 -12.418 -11.879 1.00 90.00 83 THR A O 1
ATOM 656 N N . ARG A 1 84 ? 7.019 -13.722 -13.044 1.00 86.81 84 ARG A N 1
ATOM 657 C CA . ARG A 1 84 ? 7.678 -13.549 -14.346 1.00 86.81 84 ARG A CA 1
ATOM 658 C C . ARG A 1 84 ? 6.634 -13.513 -15.459 1.00 86.81 84 ARG A C 1
ATOM 660 O O . ARG A 1 84 ? 5.569 -14.101 -15.281 1.00 86.81 84 ARG A O 1
ATOM 667 N N . PRO A 1 85 ? 6.910 -12.896 -16.613 1.00 83.12 85 PRO A N 1
ATOM 668 C CA . PRO A 1 85 ? 6.029 -13.022 -17.764 1.00 83.12 85 PRO A CA 1
ATOM 669 C C . PRO A 1 85 ? 6.026 -14.468 -18.291 1.00 83.12 85 PRO A C 1
ATOM 671 O O . PRO A 1 85 ? 7.053 -15.151 -18.281 1.00 83.12 85 PRO A O 1
ATOM 674 N N . MET A 1 86 ? 4.878 -14.925 -18.791 1.00 79.94 86 MET A N 1
ATOM 675 C CA . MET A 1 86 ? 4.734 -16.171 -19.557 1.00 79.94 86 MET A CA 1
ATOM 676 C C . MET A 1 86 ? 3.994 -15.894 -20.868 1.00 79.94 86 MET A C 1
ATOM 678 O O . MET A 1 86 ? 3.333 -14.869 -21.018 1.00 79.94 86 MET A O 1
ATOM 682 N N . GLN A 1 87 ? 4.094 -16.795 -21.850 1.00 74.44 87 GLN A N 1
ATOM 683 C CA . GLN A 1 87 ? 3.351 -16.631 -23.103 1.00 74.44 87 GLN A CA 1
ATOM 684 C C . GLN A 1 87 ? 1.848 -16.473 -22.824 1.00 74.44 87 GLN A C 1
ATOM 686 O O . GLN A 1 87 ? 1.231 -17.340 -22.214 1.00 74.44 87 GLN A O 1
ATOM 691 N N . GLY A 1 88 ? 1.271 -15.355 -23.273 1.00 73.12 88 GLY A N 1
ATOM 692 C CA . GLY A 1 88 ? -0.150 -15.044 -23.092 1.00 73.12 88 GLY A CA 1
ATOM 693 C C . GLY A 1 88 ? -0.533 -14.452 -21.729 1.00 73.12 88 GLY A C 1
ATOM 694 O O . GLY A 1 88 ? -1.695 -14.097 -21.557 1.00 73.12 88 GLY A O 1
ATOM 695 N N . ALA A 1 89 ? 0.407 -14.293 -20.789 1.00 72.06 89 ALA A N 1
ATOM 696 C CA . ALA A 1 89 ? 0.154 -13.701 -19.476 1.00 72.06 89 ALA A CA 1
ATOM 697 C C . ALA A 1 89 ? 1.234 -12.674 -19.104 1.00 72.06 89 ALA A C 1
ATOM 699 O O . ALA A 1 89 ? 2.430 -12.964 -19.116 1.00 72.06 89 ALA A O 1
ATOM 700 N N . ALA A 1 90 ? 0.805 -11.469 -18.717 1.00 69.38 90 ALA A N 1
ATOM 701 C CA . ALA A 1 90 ? 1.722 -10.401 -18.313 1.00 69.38 90 ALA A CA 1
ATOM 702 C C . ALA A 1 90 ? 2.534 -10.755 -17.049 1.00 69.38 90 ALA A C 1
ATOM 704 O O . ALA A 1 90 ? 3.634 -10.243 -16.861 1.00 69.38 90 ALA A O 1
ATOM 705 N N . SER A 1 91 ? 2.004 -11.631 -16.191 1.00 77.44 91 SER A N 1
ATOM 706 C CA . SER A 1 91 ? 2.638 -12.061 -14.946 1.00 77.44 91 SER A CA 1
ATOM 707 C C . SER A 1 91 ? 2.094 -13.429 -14.527 1.00 77.44 91 SER A C 1
ATOM 709 O O . SER A 1 91 ? 0.880 -13.623 -14.483 1.00 77.44 91 SER A O 1
ATOM 711 N N . ASP A 1 92 ? 2.997 -14.357 -14.226 1.00 86.62 92 ASP A N 1
ATOM 712 C CA . ASP A 1 92 ? 2.734 -15.648 -13.596 1.00 86.62 92 ASP A CA 1
ATOM 713 C C . ASP A 1 92 ? 3.495 -15.735 -12.267 1.00 86.62 92 ASP A C 1
ATOM 715 O O . ASP A 1 92 ? 4.644 -15.285 -12.169 1.00 86.62 92 ASP A O 1
ATOM 719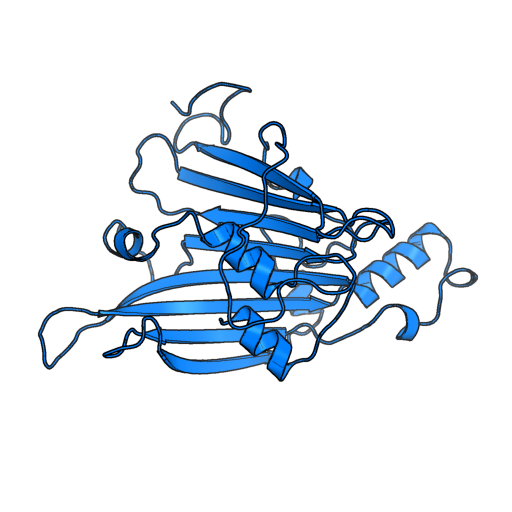 N N . ILE A 1 93 ? 2.856 -16.291 -11.237 1.00 88.56 93 ILE A N 1
ATOM 720 C CA . ILE A 1 93 ? 3.421 -16.384 -9.888 1.00 88.56 93 ILE A CA 1
ATOM 721 C C . ILE A 1 93 ? 4.310 -17.626 -9.806 1.00 88.56 93 ILE A C 1
ATOM 723 O O . ILE A 1 93 ? 3.836 -18.756 -9.839 1.00 88.56 93 ILE A O 1
ATOM 727 N N . VAL A 1 94 ? 5.611 -17.408 -9.633 1.00 90.56 94 VAL A N 1
ATOM 728 C CA . VAL A 1 94 ? 6.621 -18.473 -9.542 1.00 90.56 94 VAL A CA 1
ATOM 729 C C . VAL A 1 94 ? 6.782 -18.968 -8.109 1.00 90.56 94 VAL A C 1
ATOM 731 O O . VAL A 1 94 ? 6.972 -20.159 -7.875 1.00 90.56 94 VAL A O 1
ATOM 734 N N . ALA A 1 95 ? 6.737 -18.051 -7.145 1.00 91.12 95 ALA A N 1
ATOM 735 C CA . ALA A 1 95 ? 6.876 -18.369 -5.733 1.00 91.12 95 ALA A CA 1
ATOM 736 C C . ALA A 1 95 ? 6.092 -17.380 -4.875 1.00 91.12 95 ALA A C 1
ATOM 738 O O . ALA A 1 95 ? 5.986 -16.197 -5.211 1.00 91.12 95 ALA A O 1
ATOM 739 N N . VAL A 1 96 ? 5.588 -17.877 -3.746 1.00 94.19 96 VAL A N 1
ATOM 740 C CA . VAL A 1 96 ? 4.927 -17.075 -2.718 1.00 94.19 96 VAL A CA 1
ATOM 741 C C . VAL A 1 96 ? 5.406 -17.523 -1.346 1.00 94.19 96 VAL A C 1
ATOM 743 O O . VAL A 1 96 ? 5.480 -18.720 -1.075 1.00 94.19 96 VAL A O 1
ATOM 746 N N . GLY A 1 97 ? 5.722 -16.566 -0.482 1.00 94.19 97 GLY A N 1
ATOM 747 C CA . GLY A 1 97 ? 6.019 -16.799 0.925 1.00 94.19 97 GLY A CA 1
ATOM 748 C C . GLY A 1 97 ? 5.144 -15.919 1.805 1.00 94.19 97 GLY A C 1
ATOM 749 O O . GLY A 1 97 ? 4.935 -14.753 1.485 1.00 94.19 97 GLY A O 1
ATOM 750 N N . ARG A 1 98 ? 4.668 -16.473 2.918 1.00 95.69 98 ARG A N 1
ATOM 751 C CA . ARG A 1 98 ? 3.911 -15.764 3.953 1.00 95.69 98 ARG A CA 1
ATOM 752 C C . ARG A 1 98 ? 4.655 -15.875 5.272 1.00 95.69 98 ARG A C 1
ATOM 754 O O . ARG A 1 98 ? 5.045 -16.977 5.658 1.00 95.69 98 ARG A O 1
ATOM 761 N N . ILE A 1 99 ? 4.756 -14.766 5.991 1.00 96.38 99 ILE A N 1
ATOM 762 C CA . ILE A 1 99 ? 5.111 -14.759 7.409 1.00 96.38 99 ILE A CA 1
ATOM 763 C C . ILE A 1 99 ? 4.129 -13.893 8.197 1.00 96.38 99 ILE A C 1
ATOM 765 O O . ILE A 1 99 ? 3.563 -12.931 7.678 1.00 96.38 99 ILE A O 1
ATOM 769 N N . GLU A 1 100 ? 3.944 -14.246 9.460 1.00 97.38 100 GLU A N 1
ATOM 770 C CA . GLU A 1 100 ? 3.334 -13.369 10.452 1.00 97.38 100 GLU A CA 1
ATOM 771 C C . GLU A 1 100 ? 4.450 -12.588 11.149 1.00 97.38 100 GLU A C 1
ATOM 773 O O . GLU A 1 100 ? 5.487 -13.162 11.493 1.00 97.38 100 GLU A O 1
ATOM 778 N N . LEU A 1 101 ? 4.266 -11.280 11.300 1.00 95.12 101 LEU A N 1
ATOM 779 C CA . LEU A 1 101 ? 5.223 -10.404 11.963 1.00 95.12 101 LEU A CA 1
ATOM 780 C C . LEU A 1 101 ? 4.822 -10.267 13.430 1.00 95.12 101 LEU A C 1
ATOM 782 O O . LEU A 1 101 ? 3.662 -10.002 13.745 1.00 95.12 101 LEU A O 1
ATOM 786 N N . SER A 1 102 ? 5.792 -10.402 14.330 1.00 94.44 102 SER A N 1
ATOM 787 C CA . SER A 1 102 ? 5.574 -10.031 15.729 1.00 94.44 102 SER A CA 1
ATOM 788 C C . SER A 1 102 ? 5.417 -8.515 15.869 1.00 94.44 102 SER A C 1
ATOM 790 O O . SER A 1 102 ? 5.943 -7.756 15.055 1.00 94.44 102 SER A O 1
ATOM 792 N N . GLU A 1 103 ? 4.763 -8.071 16.941 1.00 91.94 103 GLU A N 1
ATOM 793 C CA . GLU A 1 103 ? 4.610 -6.648 17.277 1.00 91.94 103 GLU A CA 1
ATOM 794 C C . GLU A 1 103 ? 5.961 -5.909 17.256 1.00 91.94 103 GLU A C 1
ATOM 796 O O . GLU A 1 103 ? 6.116 -4.893 16.588 1.00 91.94 103 GLU A O 1
ATOM 801 N N . ALA A 1 104 ? 6.985 -6.477 17.903 1.00 92.44 104 ALA A N 1
ATOM 802 C CA . ALA A 1 104 ? 8.326 -5.893 17.954 1.00 92.44 104 ALA A CA 1
ATOM 803 C C . ALA A 1 104 ? 8.988 -5.791 16.570 1.00 92.44 104 ALA A C 1
ATOM 805 O O . ALA A 1 104 ? 9.719 -4.840 16.301 1.00 92.44 104 ALA A O 1
ATOM 806 N N . GLN A 1 105 ? 8.732 -6.757 15.678 1.00 93.75 105 GLN A N 1
ATOM 807 C CA . GLN A 1 105 ? 9.180 -6.651 14.292 1.00 93.75 105 GLN A CA 1
ATOM 808 C C . GLN A 1 105 ? 8.434 -5.528 13.586 1.00 93.75 105 GLN A C 1
ATOM 810 O O . GLN A 1 105 ? 9.089 -4.677 13.003 1.00 93.75 105 GLN A O 1
ATOM 815 N N . ALA A 1 106 ? 7.104 -5.490 13.668 1.00 93.81 106 ALA A N 1
ATOM 816 C CA . ALA A 1 106 ? 6.280 -4.489 13.000 1.00 93.81 106 ALA A CA 1
ATOM 817 C C . ALA A 1 106 ? 6.573 -3.047 13.468 1.00 93.81 106 ALA A C 1
ATOM 819 O O . ALA A 1 106 ? 6.574 -2.133 12.646 1.00 93.81 106 ALA A O 1
ATOM 820 N N . GLN A 1 107 ? 6.913 -2.845 14.745 1.00 93.19 107 GLN A N 1
ATOM 821 C CA . GLN A 1 107 ? 7.331 -1.547 15.297 1.00 93.19 107 GLN A CA 1
ATOM 822 C C . GLN A 1 107 ? 8.591 -0.978 14.634 1.00 93.19 107 GLN A C 1
ATOM 824 O O . GLN A 1 107 ? 8.744 0.237 14.545 1.00 93.19 107 GLN A O 1
ATOM 829 N N . GLY A 1 108 ? 9.494 -1.841 14.160 1.00 93.56 108 GLY A N 1
ATOM 830 C CA . GLY A 1 108 ? 10.723 -1.422 13.487 1.00 93.56 108 GLY A CA 1
ATOM 831 C C . GLY A 1 108 ? 10.537 -1.010 12.024 1.00 93.56 108 GLY A C 1
ATOM 832 O O . GLY A 1 108 ? 11.521 -0.656 11.378 1.00 93.56 108 GLY A O 1
ATOM 833 N N . TRP A 1 109 ? 9.323 -1.105 11.473 1.00 94.81 109 TRP A N 1
ATOM 834 C CA . TRP A 1 109 ? 9.074 -0.869 10.051 1.00 94.81 109 TRP A CA 1
ATOM 835 C C . TRP A 1 109 ? 8.604 0.553 9.777 1.00 94.81 109 TRP A C 1
ATOM 837 O O . TRP A 1 109 ? 7.820 1.139 10.528 1.00 94.81 109 TRP A O 1
ATOM 847 N N . THR A 1 110 ? 9.043 1.071 8.633 1.00 95.19 110 THR A N 1
ATOM 848 C CA . THR A 1 110 ? 8.632 2.367 8.105 1.00 95.19 110 THR A CA 1
ATOM 849 C C . THR A 1 110 ? 7.809 2.204 6.831 1.00 95.19 110 THR A C 1
ATOM 851 O O . THR A 1 110 ? 8.021 1.293 6.032 1.00 95.19 110 THR A O 1
ATOM 854 N N . CYS A 1 111 ? 6.838 3.093 6.678 1.00 95.44 111 CYS A N 1
ATOM 855 C CA . CYS A 1 111 ? 5.866 3.185 5.606 1.00 95.44 111 CYS A CA 1
ATOM 856 C C . CYS A 1 111 ? 6.001 4.599 5.034 1.00 95.44 111 CYS A C 1
ATOM 858 O O . CYS A 1 111 ? 5.510 5.554 5.637 1.00 95.44 111 CYS A O 1
ATOM 860 N N . LEU A 1 112 ? 6.735 4.745 3.925 1.00 93.31 112 LEU A N 1
ATOM 861 C CA . LEU A 1 112 ? 7.107 6.050 3.353 1.00 93.31 112 LEU A CA 1
ATOM 862 C C . LEU A 1 112 ? 7.703 7.009 4.402 1.00 93.31 112 LEU A C 1
ATOM 864 O O . LEU A 1 112 ? 7.224 8.123 4.593 1.00 93.31 112 LEU A O 1
ATOM 868 N N . ASN A 1 113 ? 8.744 6.545 5.101 1.00 90.19 113 ASN A N 1
ATOM 869 C CA . ASN A 1 113 ? 9.458 7.247 6.181 1.00 90.19 113 ASN A CA 1
ATOM 870 C C . ASN A 1 113 ? 8.673 7.494 7.483 1.00 90.19 113 ASN A C 1
ATOM 872 O O . ASN A 1 113 ? 9.258 7.996 8.439 1.00 90.19 113 ASN A O 1
ATOM 876 N N . ASN A 1 114 ? 7.408 7.081 7.572 1.00 93.19 114 ASN A N 1
ATOM 877 C CA . ASN A 1 114 ? 6.617 7.163 8.802 1.00 93.19 114 ASN A CA 1
ATOM 878 C C . ASN A 1 114 ? 6.518 5.797 9.498 1.00 93.19 114 ASN A C 1
ATOM 880 O O . ASN A 1 114 ? 6.613 4.773 8.822 1.00 93.19 114 ASN A O 1
ATOM 884 N N . PRO A 1 115 ? 6.319 5.717 10.825 1.00 94.75 115 PRO A N 1
ATOM 885 C CA . PRO A 1 115 ? 6.116 4.438 11.502 1.00 94.75 115 PRO A CA 1
ATOM 886 C C . PRO A 1 115 ? 4.898 3.690 10.947 1.00 94.75 115 PRO A C 1
ATOM 888 O O . PRO A 1 115 ? 3.782 4.211 10.958 1.00 94.75 115 PRO A O 1
ATOM 891 N N . CYS A 1 116 ? 5.075 2.437 10.514 1.00 95.62 116 CYS A N 1
ATOM 892 C CA . CYS A 1 116 ? 3.960 1.658 9.963 1.00 95.62 116 CYS A CA 1
ATOM 893 C C . CYS A 1 116 ? 2.844 1.392 10.984 1.00 95.62 116 CYS A C 1
ATOM 895 O O . CYS A 1 116 ? 1.697 1.194 10.584 1.00 95.62 116 CYS A O 1
ATOM 897 N N . LEU A 1 117 ? 3.164 1.416 12.282 1.00 94.75 117 LEU A N 1
ATOM 898 C CA . LEU A 1 117 ? 2.214 1.220 13.378 1.00 94.75 117 LEU A CA 1
ATOM 899 C C . LEU A 1 117 ? 1.628 2.516 13.958 1.00 94.75 117 LEU A C 1
ATOM 901 O O . LEU A 1 117 ? 0.982 2.461 15.001 1.00 94.75 117 LEU A O 1
ATOM 905 N N . SER A 1 118 ? 1.824 3.672 13.308 1.00 93.25 118 SER A N 1
ATOM 906 C CA . SER A 1 118 ? 1.158 4.904 13.751 1.00 93.25 118 SER A CA 1
ATOM 907 C C . SER A 1 118 ? -0.370 4.726 13.717 1.00 93.25 118 SER A C 1
ATOM 909 O O . SER A 1 118 ? -0.880 4.270 12.685 1.00 93.25 118 SER A O 1
ATOM 911 N N . PRO A 1 119 ? -1.101 5.054 14.805 1.00 91.12 119 PRO A N 1
ATOM 912 C CA . PRO A 1 119 ? -2.553 4.892 14.880 1.00 91.12 119 PRO A CA 1
ATOM 913 C C . PRO A 1 119 ? -3.320 5.950 14.072 1.00 91.12 119 PRO A C 1
ATOM 915 O O . PRO A 1 119 ? -4.528 5.816 13.902 1.00 91.12 119 PRO A O 1
ATOM 918 N N . VAL A 1 120 ? -2.633 6.980 13.571 1.00 90.69 120 VAL A N 1
ATOM 919 C CA . VAL A 1 120 ? -3.206 8.053 12.750 1.00 90.69 120 VAL A CA 1
ATOM 920 C C . VAL A 1 120 ? -2.752 7.934 11.297 1.00 90.69 120 VAL A C 1
ATOM 922 O O . VAL A 1 120 ? -1.831 7.180 10.977 1.00 90.69 120 VAL A O 1
ATOM 925 N N . MET A 1 121 ? -3.404 8.681 10.406 1.00 90.25 121 MET A N 1
ATOM 926 C CA . MET A 1 121 ? -2.978 8.810 9.012 1.00 90.25 121 MET A CA 1
ATOM 927 C C . MET A 1 121 ? -1.699 9.639 8.909 1.00 90.25 121 MET A C 1
ATOM 929 O O . MET A 1 121 ? -1.639 10.747 9.438 1.00 90.25 121 MET A O 1
ATOM 933 N N . GLU A 1 122 ? -0.696 9.126 8.198 1.00 91.00 122 GLU A N 1
ATOM 934 C CA . GLU A 1 122 ? 0.636 9.747 8.122 1.00 91.00 122 GLU A CA 1
ATOM 935 C C . GLU A 1 122 ? 0.985 10.234 6.712 1.00 91.00 122 GLU A C 1
ATOM 937 O O . GLU A 1 122 ? 1.906 11.032 6.523 1.00 91.00 122 GLU A O 1
ATOM 942 N N . LEU A 1 123 ? 0.231 9.799 5.697 1.00 92.50 123 LEU A N 1
ATOM 943 C CA . LEU A 1 123 ? 0.519 10.119 4.298 1.00 92.50 123 LEU A CA 1
ATOM 944 C C . LEU A 1 123 ? 0.500 11.620 3.998 1.00 92.50 123 LEU A C 1
ATOM 946 O O . LEU A 1 123 ? 1.285 12.079 3.167 1.00 92.50 123 LEU A O 1
ATOM 950 N N . GLY A 1 124 ? -0.317 12.403 4.707 1.00 89.12 124 GLY A N 1
ATOM 951 C CA . GLY A 1 124 ? -0.327 13.864 4.591 1.00 89.12 124 GLY A CA 1
ATOM 952 C C . GLY A 1 124 ? 1.023 14.517 4.919 1.00 89.12 124 GLY A C 1
ATOM 953 O O . GLY A 1 124 ? 1.361 15.532 4.317 1.00 89.12 124 GLY A O 1
ATOM 954 N N . ASN A 1 125 ? 1.819 13.900 5.799 1.00 88.75 125 ASN A N 1
ATOM 955 C CA . ASN A 1 125 ? 3.134 14.389 6.225 1.00 88.75 125 ASN A CA 1
ATOM 956 C C . ASN A 1 125 ? 4.302 13.716 5.484 1.00 88.75 125 ASN A C 1
ATOM 958 O O . ASN A 1 125 ? 5.451 14.116 5.660 1.00 88.75 125 ASN A O 1
ATOM 962 N N . ALA A 1 126 ? 4.034 12.696 4.662 1.00 90.06 126 ALA A N 1
ATOM 963 C CA . ALA A 1 126 ? 5.075 11.919 3.988 1.00 90.06 126 ALA A CA 1
ATOM 964 C C . ALA A 1 126 ? 5.850 12.717 2.921 1.00 90.06 126 ALA A C 1
ATOM 966 O O . ALA A 1 126 ? 6.992 12.377 2.616 1.00 90.06 126 ALA A O 1
ATOM 967 N N . ALA A 1 127 ? 5.247 13.766 2.351 1.00 90.62 127 ALA A N 1
ATOM 968 C CA . ALA A 1 127 ? 5.874 14.625 1.351 1.00 90.62 127 ALA A CA 1
ATOM 969 C C . ALA A 1 127 ? 5.233 16.024 1.317 1.00 90.62 127 ALA A C 1
ATOM 971 O O . ALA A 1 127 ? 4.138 16.238 1.837 1.00 90.62 127 ALA A O 1
ATOM 972 N N . LEU A 1 128 ? 5.887 16.977 0.643 1.00 90.31 128 LEU A N 1
ATOM 973 C CA . LEU A 1 128 ? 5.278 18.271 0.315 1.00 90.31 128 LEU A CA 1
ATOM 974 C C . LEU A 1 128 ? 4.364 18.124 -0.907 1.00 90.31 128 LEU A C 1
ATOM 976 O O . LEU A 1 128 ? 4.785 18.326 -2.050 1.00 90.31 128 LEU A O 1
ATOM 980 N N . TRP A 1 129 ? 3.122 17.711 -0.665 1.00 90.88 129 TRP A N 1
ATOM 981 C CA . TRP A 1 129 ? 2.126 17.481 -1.709 1.00 90.88 129 TRP A CA 1
ATOM 982 C C . TRP A 1 129 ? 1.739 18.765 -2.448 1.00 90.88 129 TRP A C 1
ATOM 984 O O . TRP A 1 129 ? 1.597 19.833 -1.856 1.00 90.88 129 TRP A O 1
ATOM 994 N N . SER A 1 130 ? 1.506 18.648 -3.758 1.00 90.19 130 SER A N 1
ATOM 995 C CA . SER A 1 130 ? 0.797 19.686 -4.505 1.00 90.19 130 SER A CA 1
ATOM 996 C C . SER A 1 130 ? -0.640 19.834 -4.005 1.00 90.19 130 SER A C 1
ATOM 998 O O . SER A 1 130 ? -1.189 18.909 -3.408 1.00 90.19 130 SER A O 1
ATOM 1000 N N . VAL A 1 131 ? -1.299 20.928 -4.394 1.00 89.81 131 VAL A N 1
ATOM 1001 C CA . VAL A 1 131 ? -2.752 21.071 -4.226 1.00 89.81 131 VAL A CA 1
ATOM 1002 C C . VAL A 1 131 ? -3.471 19.848 -4.798 1.00 89.81 131 VAL A C 1
ATOM 1004 O O . VAL A 1 131 ? -3.250 19.463 -5.951 1.00 89.81 131 VAL A O 1
ATOM 1007 N N . GLU A 1 132 ? -4.315 19.253 -3.964 1.00 92.38 132 GLU A N 1
ATOM 1008 C CA . GLU A 1 132 ? -5.152 18.112 -4.299 1.00 92.38 132 GLU A CA 1
ATOM 1009 C C . GLU A 1 132 ? -6.195 18.515 -5.344 1.00 92.38 132 GLU A C 1
ATOM 1011 O O . GLU A 1 132 ? -6.835 19.565 -5.253 1.00 92.38 132 GLU A O 1
ATOM 1016 N N . LYS A 1 133 ? -6.354 17.680 -6.370 1.00 93.00 133 LYS A N 1
ATOM 1017 C CA . LYS A 1 133 ? -7.311 17.906 -7.452 1.00 93.00 133 LYS A CA 1
ATOM 1018 C C . LYS A 1 133 ? -8.288 16.756 -7.516 1.00 93.00 133 LYS A C 1
ATOM 1020 O O . LYS A 1 133 ? -7.878 15.598 -7.617 1.00 93.00 133 LYS A O 1
ATOM 1025 N N . GLU A 1 134 ? -9.573 17.087 -7.507 1.00 92.94 134 GLU A N 1
ATOM 1026 C CA . GLU A 1 134 ? -10.619 16.115 -7.796 1.00 92.94 134 GLU A CA 1
ATOM 1027 C C . GLU A 1 134 ? -10.375 15.526 -9.188 1.00 92.94 134 GLU A C 1
ATOM 1029 O O . GLU A 1 134 ? -10.212 16.255 -10.169 1.00 92.94 134 GLU A O 1
ATOM 1034 N N . THR A 1 135 ? -10.272 14.204 -9.255 1.00 88.19 135 THR A N 1
ATOM 1035 C CA . THR A 1 135 ? -9.968 13.471 -10.481 1.00 88.19 135 THR A CA 1
ATOM 1036 C C . THR A 1 135 ? -10.913 12.281 -10.569 1.00 88.19 135 THR A C 1
ATOM 1038 O O . THR A 1 135 ? -11.052 11.560 -9.583 1.00 88.19 135 THR A O 1
ATOM 1041 N N . PRO A 1 136 ? -11.568 12.037 -11.716 1.00 86.75 136 PRO A N 1
ATOM 1042 C CA . PRO A 1 136 ? -12.416 10.864 -11.862 1.00 86.75 136 PRO A CA 1
ATOM 1043 C C . PRO A 1 136 ? -11.598 9.577 -11.702 1.00 86.75 136 PRO A C 1
ATOM 1045 O O . PRO A 1 136 ? -10.457 9.494 -12.158 1.00 86.75 136 PRO A O 1
ATOM 1048 N N . LEU A 1 137 ? -12.210 8.574 -11.074 1.00 86.38 137 LEU A N 1
ATOM 1049 C CA . LEU A 1 137 ? -11.662 7.222 -11.003 1.00 86.38 137 LEU A CA 1
ATOM 1050 C C . LEU A 1 137 ? -11.641 6.566 -12.384 1.00 86.38 137 LEU A C 1
ATOM 1052 O O . LEU A 1 137 ? -12.455 6.888 -13.260 1.00 86.38 137 LEU A O 1
ATOM 1056 N N . ASN A 1 138 ? -10.726 5.620 -12.572 1.00 81.88 138 ASN A N 1
ATOM 1057 C CA . ASN A 1 138 ? -10.704 4.802 -13.766 1.00 81.88 138 ASN A CA 1
ATOM 1058 C C . ASN A 1 138 ? -11.969 3.930 -13.815 1.00 81.88 138 ASN A C 1
ATOM 1060 O O . ASN A 1 138 ? -12.368 3.293 -12.844 1.00 81.88 138 ASN A O 1
ATOM 1064 N N . THR A 1 139 ? -12.618 3.902 -14.977 1.00 76.19 139 THR A N 1
ATOM 1065 C CA . THR A 1 139 ? -13.844 3.118 -15.214 1.00 76.19 139 THR A CA 1
ATOM 1066 C C . THR A 1 139 ? -13.569 1.826 -15.978 1.00 76.19 139 THR A C 1
ATOM 1068 O O . THR A 1 139 ? -14.500 1.142 -16.409 1.00 76.19 139 THR A O 1
ATOM 1071 N N . ALA A 1 140 ? -12.291 1.484 -16.169 1.00 79.19 140 ALA A N 1
ATOM 1072 C CA . ALA A 1 140 ? -11.889 0.236 -16.789 1.00 79.19 140 ALA A CA 1
ATOM 1073 C C . ALA A 1 140 ? -12.490 -0.963 -16.041 1.00 79.19 140 ALA A C 1
ATOM 1075 O O . ALA A 1 140 ? -12.467 -1.049 -14.814 1.00 79.19 140 ALA A O 1
ATOM 1076 N N . LEU A 1 141 ? -13.025 -1.914 -16.809 1.00 77.88 141 LEU A N 1
ATOM 1077 C CA . LEU A 1 141 ? -13.537 -3.163 -16.262 1.00 77.88 141 LEU A CA 1
ATOM 1078 C C . LEU A 1 141 ? -12.371 -3.998 -15.736 1.00 77.88 141 LEU A C 1
ATOM 1080 O O . LEU A 1 141 ? -11.544 -4.483 -16.510 1.00 77.88 141 LEU A O 1
ATOM 1084 N N . VAL A 1 142 ? -12.347 -4.193 -14.422 1.00 83.06 142 VAL A N 1
ATOM 1085 C CA . VAL A 1 142 ? -11.380 -5.048 -13.734 1.00 83.06 142 VAL A CA 1
ATOM 1086 C C . VAL A 1 142 ? -12.064 -6.305 -13.185 1.00 83.06 142 VAL A C 1
ATOM 1088 O O . VAL A 1 142 ? -13.241 -6.263 -12.823 1.00 83.06 142 VAL A O 1
ATOM 1091 N N . PRO A 1 143 ? -11.363 -7.452 -13.110 1.00 84.25 143 PRO A N 1
ATOM 1092 C CA . PRO A 1 143 ? -11.951 -8.723 -12.685 1.00 84.25 143 PRO A CA 1
ATOM 1093 C C . PRO A 1 143 ? -12.015 -8.871 -11.151 1.00 84.25 143 PRO A C 1
ATOM 1095 O O . PRO A 1 143 ? -11.888 -9.979 -10.633 1.00 84.25 143 PRO A O 1
ATOM 1098 N N . PHE A 1 144 ? -12.152 -7.771 -10.409 1.00 85.12 144 PHE A N 1
ATOM 1099 C CA . PHE A 1 144 ? -12.194 -7.760 -8.947 1.00 85.12 144 PHE A CA 1
ATOM 1100 C C . PHE A 1 144 ? -13.131 -6.669 -8.418 1.00 85.12 144 PHE A C 1
ATOM 1102 O O . PHE A 1 144 ? -13.502 -5.743 -9.135 1.00 85.12 144 PHE A O 1
ATOM 1109 N N . GLU A 1 145 ? -13.531 -6.796 -7.152 1.00 86.69 145 GLU A N 1
ATOM 1110 C CA . GLU A 1 145 ? -14.363 -5.807 -6.462 1.00 86.69 145 GLU A CA 1
ATOM 1111 C C . GLU A 1 145 ? -13.600 -4.479 -6.318 1.00 86.69 145 GLU A C 1
ATOM 1113 O O . GLU A 1 145 ? -12.548 -4.419 -5.676 1.00 86.69 145 GLU A O 1
ATOM 1118 N N . VAL A 1 146 ? -14.124 -3.415 -6.933 1.00 87.75 146 VAL A N 1
ATOM 1119 C CA . VAL A 1 146 ? -13.471 -2.094 -6.960 1.00 87.75 146 VAL A CA 1
ATOM 1120 C C . VAL A 1 146 ? -13.726 -1.309 -5.678 1.00 87.75 146 VAL A C 1
ATOM 1122 O O . VAL A 1 146 ? -12.827 -0.631 -5.185 1.00 87.75 146 VAL A O 1
ATOM 1125 N N . ALA A 1 147 ? -14.930 -1.416 -5.118 1.00 88.06 147 ALA A N 1
ATOM 1126 C CA . ALA A 1 147 ? -15.344 -0.644 -3.957 1.00 88.06 147 ALA A CA 1
ATOM 1127 C C . ALA A 1 147 ? -16.000 -1.522 -2.888 1.00 88.06 147 ALA A C 1
ATOM 1129 O O . ALA A 1 147 ? -16.747 -2.442 -3.214 1.00 88.06 147 ALA A O 1
ATOM 1130 N N . ARG A 1 148 ? -15.742 -1.199 -1.619 1.00 86.31 148 ARG A N 1
ATOM 1131 C CA . ARG A 1 148 ? -16.312 -1.838 -0.430 1.00 86.31 148 ARG A CA 1
ATOM 1132 C C . ARG A 1 148 ? -16.549 -0.774 0.637 1.00 86.31 148 ARG A C 1
ATOM 1134 O O . ARG A 1 148 ? -15.656 0.020 0.906 1.00 86.31 148 ARG A O 1
ATOM 1141 N N . ALA A 1 149 ? -17.736 -0.780 1.248 1.00 83.06 149 ALA A N 1
ATOM 1142 C CA . ALA A 1 149 ? -18.140 0.225 2.242 1.00 83.06 149 ALA A CA 1
ATOM 1143 C C . ALA A 1 149 ? -17.907 1.673 1.752 1.00 83.06 149 ALA A C 1
ATOM 1145 O O . ALA A 1 149 ? -17.339 2.494 2.463 1.00 83.06 149 ALA A O 1
ATOM 1146 N N . ASP A 1 150 ? -18.306 1.946 0.504 1.00 84.06 150 ASP A N 1
ATOM 1147 C CA . ASP A 1 150 ? -18.172 3.245 -0.175 1.00 84.06 150 ASP A CA 1
ATOM 1148 C C . ASP A 1 150 ? -16.726 3.768 -0.338 1.00 84.06 150 ASP A C 1
ATOM 1150 O O . ASP A 1 150 ? -16.521 4.904 -0.759 1.00 84.06 150 ASP A O 1
ATOM 1154 N N . LEU A 1 151 ? -15.715 2.933 -0.081 1.00 87.69 151 LEU A N 1
ATOM 1155 C CA . LEU A 1 151 ? -14.297 3.200 -0.337 1.00 87.69 151 LEU A CA 1
ATOM 1156 C C . LEU A 1 151 ? -13.760 2.279 -1.433 1.00 87.69 151 LEU A C 1
ATOM 1158 O O . LEU A 1 151 ? -14.347 1.238 -1.721 1.00 87.69 151 LEU A O 1
ATOM 1162 N N . LEU A 1 152 ? -12.614 2.627 -2.023 1.00 90.31 152 LEU A N 1
ATOM 1163 C CA . LEU A 1 152 ? -11.884 1.686 -2.873 1.00 90.31 152 LEU A CA 1
ATOM 1164 C C . LEU A 1 152 ? -11.348 0.509 -2.049 1.00 90.31 152 LEU A C 1
ATOM 1166 O O . LEU A 1 152 ? -10.922 0.676 -0.907 1.00 90.31 152 LEU A O 1
ATOM 1170 N N . THR A 1 153 ? -11.312 -0.681 -2.647 1.00 91.62 153 THR A N 1
ATOM 1171 C CA . THR A 1 153 ? -10.553 -1.799 -2.072 1.00 91.62 153 THR A CA 1
ATOM 1172 C C . THR A 1 153 ? -9.045 -1.515 -2.166 1.00 91.62 153 THR A C 1
ATOM 1174 O O . THR A 1 153 ? -8.618 -0.797 -3.076 1.00 91.62 153 THR A O 1
ATOM 1177 N N . PRO A 1 154 ? -8.194 -2.090 -1.292 1.00 93.06 154 PRO A N 1
ATOM 1178 C CA . PRO A 1 154 ? -6.739 -1.951 -1.408 1.00 93.06 154 PRO A CA 1
ATOM 1179 C C . PRO A 1 154 ? -6.211 -2.333 -2.800 1.00 93.06 154 PRO A C 1
ATOM 1181 O O . PRO A 1 154 ? -5.312 -1.685 -3.335 1.00 93.06 154 PRO A O 1
ATOM 1184 N N . ALA A 1 155 ? -6.790 -3.378 -3.404 1.00 91.88 155 ALA A N 1
ATOM 1185 C CA . ALA A 1 155 ? -6.453 -3.816 -4.754 1.00 91.88 155 ALA A CA 1
ATOM 1186 C C . ALA A 1 155 ? -6.819 -2.774 -5.827 1.00 91.88 155 ALA A C 1
ATOM 1188 O O . ALA A 1 155 ? -6.033 -2.568 -6.749 1.00 91.88 155 ALA A O 1
ATOM 1189 N N . ALA A 1 156 ? -7.964 -2.101 -5.695 1.00 91.56 156 ALA A N 1
ATOM 1190 C CA . ALA A 1 156 ? -8.357 -1.016 -6.590 1.00 91.56 156 ALA A CA 1
ATOM 1191 C C . ALA A 1 156 ? -7.523 0.252 -6.373 1.00 91.56 156 ALA A C 1
ATOM 1193 O O . ALA A 1 156 ? -7.101 0.876 -7.338 1.00 91.56 156 ALA A O 1
ATOM 1194 N N . ALA A 1 157 ? -7.216 0.611 -5.125 1.00 93.12 157 ALA A N 1
ATOM 1195 C CA . ALA A 1 157 ? -6.405 1.788 -4.819 1.00 93.12 157 ALA A CA 1
ATOM 1196 C C . ALA A 1 157 ? -4.988 1.688 -5.410 1.00 93.12 157 ALA A C 1
ATOM 1198 O O . ALA A 1 157 ? -4.488 2.659 -5.982 1.00 93.12 157 ALA A O 1
ATOM 1199 N N . ILE A 1 158 ? -4.345 0.514 -5.331 1.00 92.31 158 ILE A N 1
ATOM 1200 C CA . ILE A 1 158 ? -3.043 0.329 -5.983 1.00 92.31 158 ILE A CA 1
ATOM 1201 C C . ILE A 1 158 ? -3.164 0.332 -7.511 1.00 92.31 158 ILE A C 1
ATOM 1203 O O . ILE A 1 158 ? -2.284 0.875 -8.171 1.00 92.31 158 ILE A O 1
ATOM 1207 N N . ASP A 1 159 ? -4.238 -0.217 -8.085 1.00 89.94 159 ASP A N 1
ATOM 1208 C CA . ASP A 1 159 ? -4.497 -0.166 -9.533 1.00 89.94 159 ASP A CA 1
ATOM 1209 C C . ASP A 1 159 ? -4.638 1.287 -10.022 1.00 89.94 159 ASP A C 1
ATOM 1211 O O . ASP A 1 159 ? -3.956 1.705 -10.953 1.00 89.94 159 ASP A O 1
ATOM 1215 N N . GLU A 1 160 ? -5.396 2.108 -9.294 1.00 90.38 160 GLU A N 1
ATOM 1216 C CA . GLU A 1 160 ? -5.557 3.545 -9.544 1.00 90.38 160 GLU A CA 1
ATOM 1217 C C . GLU A 1 160 ? -4.241 4.333 -9.434 1.00 90.38 160 GLU A C 1
ATOM 1219 O O . GLU A 1 160 ? -3.991 5.246 -10.230 1.00 90.38 160 GLU A O 1
ATOM 1224 N N . LEU A 1 161 ? -3.387 4.010 -8.458 1.00 90.00 161 LEU A N 1
ATOM 1225 C CA . LEU A 1 161 ? -2.071 4.642 -8.303 1.00 90.00 161 LEU A CA 1
ATOM 1226 C C . LEU A 1 161 ? -1.090 4.225 -9.408 1.00 90.00 161 LEU A C 1
ATOM 1228 O O . LEU A 1 161 ? -0.234 5.006 -9.826 1.00 90.00 161 LEU A O 1
ATOM 1232 N N . THR A 1 162 ? -1.197 2.987 -9.884 1.00 85.69 162 THR A N 1
ATOM 1233 C CA . THR A 1 162 ? -0.243 2.390 -10.826 1.00 85.69 162 THR A CA 1
ATOM 1234 C C . THR A 1 162 ? -0.664 2.510 -12.289 1.00 85.69 162 THR A C 1
ATOM 1236 O O . THR A 1 162 ? 0.203 2.427 -13.155 1.00 85.69 162 THR A O 1
ATOM 1239 N N . GLY A 1 163 ? -1.939 2.782 -12.583 1.00 75.06 163 GLY A N 1
ATOM 1240 C CA . GLY A 1 163 ? -2.494 2.821 -13.941 1.00 75.06 163 GLY A CA 1
ATOM 1241 C C . GLY A 1 163 ? -1.860 3.852 -14.884 1.00 75.06 163 GLY A C 1
ATOM 1242 O O . GLY A 1 163 ? -1.874 3.665 -16.097 1.00 75.06 163 GLY A O 1
ATOM 1243 N N . GLU A 1 164 ? -1.243 4.909 -14.350 1.00 62.34 164 GLU A N 1
ATOM 1244 C CA . GLU A 1 164 ? -0.523 5.925 -15.137 1.00 62.34 164 GLU A CA 1
ATOM 1245 C C . GLU A 1 164 ? 0.954 5.570 -15.400 1.00 62.34 164 GLU A C 1
ATOM 1247 O O . GLU A 1 164 ? 1.664 6.303 -16.092 1.00 62.34 164 GLU A O 1
ATOM 1252 N N . ASN A 1 165 ? 1.452 4.463 -14.843 1.00 62.44 165 ASN A N 1
ATOM 1253 C CA . ASN A 1 165 ? 2.871 4.126 -14.842 1.00 62.44 165 ASN A CA 1
ATOM 1254 C C . ASN A 1 165 ? 3.184 2.930 -15.764 1.00 62.44 165 ASN A C 1
ATOM 1256 O O . ASN A 1 165 ? 2.712 1.815 -15.560 1.00 62.44 165 ASN A O 1
ATOM 1260 N N . ASN A 1 166 ? 4.074 3.127 -16.746 1.00 59.47 166 ASN A N 1
ATOM 1261 C CA . ASN A 1 166 ? 4.607 2.042 -17.580 1.00 59.47 166 ASN A CA 1
ATOM 1262 C C . ASN A 1 166 ? 5.833 1.381 -16.918 1.00 59.47 166 ASN A C 1
ATOM 1264 O O . ASN A 1 166 ? 6.973 1.728 -17.220 1.00 59.47 166 ASN A O 1
ATOM 1268 N N . PHE A 1 167 ? 5.628 0.431 -16.001 1.00 60.41 167 PHE A N 1
ATOM 1269 C CA . PHE A 1 167 ? 6.731 -0.211 -15.259 1.00 60.41 167 PHE A CA 1
ATOM 1270 C C . PHE A 1 167 ? 7.643 -1.113 -16.104 1.00 60.41 167 PHE A C 1
ATOM 1272 O O . PHE A 1 167 ? 8.762 -1.404 -15.675 1.00 60.41 167 PHE A O 1
ATOM 1279 N N . GLY A 1 168 ? 7.195 -1.547 -17.288 1.00 52.88 168 GLY A N 1
ATOM 1280 C CA . GLY A 1 168 ? 7.943 -2.465 -18.157 1.00 52.88 168 GLY A CA 1
ATOM 1281 C C . GLY A 1 168 ? 9.223 -1.859 -18.742 1.00 52.88 168 GLY A C 1
ATOM 1282 O O . GLY A 1 168 ? 10.223 -2.558 -18.888 1.00 52.88 168 GLY A O 1
ATOM 1283 N N . GLU A 1 169 ? 9.229 -0.553 -19.014 1.00 47.47 169 GLU A N 1
ATOM 1284 C CA . GLU A 1 169 ? 10.413 0.156 -19.524 1.00 47.47 169 GLU A CA 1
ATOM 1285 C C . GLU A 1 169 ? 11.411 0.497 -18.404 1.00 47.47 169 GLU A C 1
ATOM 1287 O O . GLU A 1 169 ? 12.619 0.525 -18.618 1.00 47.47 169 GLU A O 1
ATOM 1292 N N . VAL A 1 170 ? 10.931 0.691 -17.172 1.00 50.75 170 VAL A N 1
ATOM 1293 C CA . VAL A 1 170 ? 11.717 1.243 -16.051 1.00 50.75 170 VAL A CA 1
ATOM 1294 C C . VAL A 1 170 ? 12.804 0.288 -15.555 1.00 50.75 170 VAL A C 1
ATOM 1296 O O . VAL A 1 170 ? 13.888 0.739 -15.186 1.00 50.75 170 VAL A O 1
ATOM 1299 N N . GLY A 1 171 ? 12.564 -1.026 -15.606 1.00 52.50 171 GLY A N 1
ATOM 1300 C CA . GLY A 1 171 ? 13.573 -2.032 -15.249 1.00 52.50 171 GLY A CA 1
ATOM 1301 C C . GLY A 1 171 ? 14.834 -1.976 -16.123 1.00 52.50 171 GLY A C 1
ATOM 1302 O O . GLY A 1 171 ? 15.911 -2.355 -15.674 1.00 52.50 171 GLY A O 1
ATOM 1303 N N . GLN A 1 172 ? 14.734 -1.445 -17.347 1.00 49.88 172 GLN A N 1
ATOM 1304 C CA . GLN A 1 172 ? 15.861 -1.327 -18.282 1.00 49.88 172 GLN A CA 1
ATOM 1305 C C . GLN A 1 172 ? 16.742 -0.101 -17.997 1.00 49.88 172 GLN A C 1
ATOM 1307 O O . GLN A 1 172 ? 17.911 -0.048 -18.386 1.00 49.88 172 GLN A O 1
ATOM 1312 N N . PHE A 1 173 ? 16.201 0.890 -17.285 1.00 47.62 173 PHE A N 1
ATOM 1313 C CA . PHE A 1 173 ? 16.852 2.167 -17.017 1.00 47.62 173 PHE A CA 1
ATOM 1314 C C . PHE A 1 173 ? 17.364 2.287 -15.579 1.00 47.62 173 PHE A C 1
ATOM 1316 O O . PHE A 1 173 ? 17.525 3.397 -15.100 1.00 47.62 173 PHE A O 1
ATOM 1323 N N . ARG A 1 174 ? 17.715 1.200 -14.888 1.00 52.94 174 ARG A N 1
ATOM 1324 C CA . ARG A 1 174 ? 18.420 1.289 -13.595 1.00 52.94 174 ARG A CA 1
ATOM 1325 C C . ARG A 1 174 ? 19.944 1.258 -13.759 1.00 52.94 174 ARG A C 1
ATOM 1327 O O . ARG A 1 174 ? 20.461 0.783 -14.773 1.00 52.94 174 ARG A O 1
ATOM 1334 N N . ALA A 1 175 ? 20.669 1.836 -12.804 1.00 50.34 175 ALA A N 1
ATOM 1335 C CA . ALA A 1 175 ? 22.048 1.428 -12.525 1.00 50.34 175 ALA A CA 1
ATOM 1336 C C . ALA A 1 175 ? 21.980 0.124 -11.713 1.00 50.34 175 ALA A C 1
ATOM 1338 O O . ALA A 1 175 ? 21.060 -0.004 -10.911 1.00 50.34 175 ALA A O 1
ATOM 1339 N N . LEU A 1 176 ? 22.883 -0.836 -11.951 1.00 45.72 176 LEU A N 1
ATOM 1340 C CA . LEU A 1 176 ? 22.914 -2.129 -11.245 1.00 45.72 176 LEU A CA 1
ATOM 1341 C C . LEU A 1 176 ? 22.925 -1.892 -9.718 1.00 45.72 176 LEU A C 1
ATOM 1343 O O . LEU A 1 176 ? 23.924 -1.360 -9.230 1.00 45.72 176 LEU A O 1
ATOM 1347 N N . PRO A 1 177 ? 21.851 -2.222 -8.978 1.00 44.34 177 PRO A N 1
ATOM 1348 C CA . PRO A 1 177 ? 21.845 -2.142 -7.523 1.00 44.34 177 PRO A CA 1
ATOM 1349 C C . PRO A 1 177 ? 22.367 -3.448 -6.900 1.00 44.34 177 PRO A C 1
ATOM 1351 O O . PRO A 1 177 ? 22.539 -4.453 -7.594 1.00 44.34 177 PRO A O 1
ATOM 1354 N N . ASP A 1 178 ? 22.581 -3.446 -5.582 1.00 44.53 178 ASP A N 1
ATOM 1355 C CA . ASP A 1 178 ? 22.557 -4.687 -4.805 1.00 44.53 178 ASP A CA 1
ATOM 1356 C C . ASP A 1 178 ? 21.104 -5.197 -4.776 1.00 44.53 178 ASP A C 1
ATOM 1358 O O . ASP A 1 178 ? 20.147 -4.445 -4.573 1.00 44.53 178 ASP A O 1
ATOM 1362 N N . LEU A 1 179 ? 20.918 -6.471 -5.114 1.00 49.53 179 LEU A N 1
ATOM 1363 C CA . LEU A 1 179 ? 19.619 -6.998 -5.525 1.00 49.53 179 LEU A CA 1
ATOM 1364 C C . LEU A 1 179 ? 18.791 -7.576 -4.366 1.00 49.53 179 LEU A C 1
ATOM 1366 O O . LEU A 1 179 ? 19.353 -8.322 -3.560 1.00 49.53 179 LEU A O 1
ATOM 1370 N N . PRO A 1 180 ? 17.447 -7.415 -4.367 1.00 62.03 180 PRO A N 1
ATOM 1371 C CA . PRO A 1 180 ? 16.641 -6.443 -5.111 1.00 62.03 180 PRO A CA 1
ATOM 1372 C C . PRO A 1 180 ? 16.162 -5.307 -4.192 1.00 62.03 180 PRO A C 1
ATOM 1374 O O . PRO A 1 180 ? 15.161 -5.456 -3.487 1.00 62.03 180 PRO A O 1
ATOM 1377 N N . ASP A 1 181 ? 16.826 -4.150 -4.241 1.00 73.25 181 ASP A N 1
ATOM 1378 C CA . ASP A 1 181 ? 16.295 -2.942 -3.604 1.00 73.25 181 ASP A CA 1
ATOM 1379 C C . ASP A 1 181 ? 15.033 -2.440 -4.346 1.00 73.25 181 ASP A C 1
ATOM 1381 O O . ASP A 1 181 ? 15.062 -2.183 -5.569 1.00 73.25 181 ASP A O 1
ATOM 1385 N N . PRO A 1 182 ? 13.894 -2.295 -3.640 1.00 81.62 182 PRO A N 1
ATOM 1386 C CA . PRO A 1 182 ? 12.650 -1.847 -4.247 1.00 81.62 182 PRO A CA 1
ATOM 1387 C C . PRO A 1 182 ? 12.777 -0.400 -4.733 1.00 81.62 182 PRO A C 1
ATOM 1389 O O . PRO A 1 182 ? 13.344 0.453 -4.058 1.00 81.62 182 PRO A O 1
ATOM 1392 N N . PHE A 1 183 ? 12.224 -0.116 -5.913 1.00 84.62 183 PHE A N 1
ATOM 1393 C CA . PHE A 1 183 ? 12.138 1.255 -6.450 1.00 84.62 183 PHE A CA 1
ATOM 1394 C C . PHE A 1 183 ? 10.753 1.853 -6.351 1.00 84.62 183 PHE A C 1
ATOM 1396 O O . PHE A 1 183 ? 10.552 3.017 -6.682 1.00 84.62 183 PHE A O 1
ATOM 1403 N N . LEU A 1 184 ? 9.781 1.033 -5.987 1.00 90.38 184 LEU A N 1
ATOM 1404 C CA . LEU A 1 184 ? 8.432 1.473 -5.764 1.00 90.38 184 LEU A CA 1
ATOM 1405 C C . LEU A 1 184 ? 8.035 1.015 -4.378 1.00 90.38 184 LEU A C 1
ATOM 1407 O O . LEU A 1 184 ? 8.166 -0.165 -4.047 1.00 90.38 184 LEU A O 1
ATOM 1411 N N . GLU A 1 185 ? 7.555 1.966 -3.596 1.00 95.12 185 GLU A N 1
ATOM 1412 C CA . GLU A 1 185 ? 6.890 1.727 -2.330 1.00 95.12 185 GLU A CA 1
ATOM 1413 C C . GLU A 1 185 ? 5.525 2.408 -2.381 1.00 95.12 185 GLU A C 1
ATOM 1415 O O . GLU A 1 185 ? 5.433 3.601 -2.654 1.00 95.12 185 GLU A O 1
ATOM 1420 N N . ALA A 1 186 ? 4.461 1.651 -2.151 1.00 96.81 186 ALA A N 1
ATOM 1421 C CA . ALA A 1 186 ? 3.122 2.177 -1.978 1.00 96.81 186 ALA A CA 1
ATOM 1422 C C . ALA A 1 186 ? 2.659 1.925 -0.548 1.00 96.81 186 ALA A C 1
ATOM 1424 O O . ALA A 1 186 ? 2.921 0.861 0.014 1.00 96.81 186 ALA A O 1
ATOM 1425 N N . VAL A 1 187 ? 1.939 2.877 0.026 1.00 97.69 187 VAL A N 1
ATOM 1426 C CA . VAL A 1 187 ? 1.300 2.737 1.332 1.00 97.69 187 VAL A CA 1
ATOM 1427 C C . VAL A 1 187 ? -0.173 3.056 1.174 1.00 97.69 187 VAL A C 1
ATOM 1429 O O . VAL A 1 187 ? -0.509 4.031 0.515 1.00 97.69 187 VAL A O 1
ATOM 1432 N N . ILE A 1 188 ? -1.043 2.226 1.745 1.00 97.00 188 ILE A N 1
ATOM 1433 C CA . ILE A 1 188 ? -2.500 2.411 1.710 1.00 97.00 188 ILE A CA 1
ATOM 1434 C C . ILE A 1 188 ? -3.005 2.385 3.147 1.00 97.00 188 ILE A C 1
ATOM 1436 O O . ILE A 1 188 ? -2.810 1.396 3.852 1.00 97.00 188 ILE A O 1
ATOM 1440 N N . GLU A 1 189 ? -3.653 3.456 3.572 1.00 95.62 189 GLU A N 1
ATOM 1441 C CA . GLU A 1 189 ? -4.235 3.655 4.895 1.00 95.62 189 GLU A CA 1
ATOM 1442 C C . GLU A 1 189 ? -5.755 3.592 4.778 1.00 95.62 189 GLU A C 1
ATOM 1444 O O . GLU A 1 189 ? -6.344 4.314 3.974 1.00 95.62 189 GLU A O 1
ATOM 1449 N N . ILE A 1 190 ? -6.394 2.715 5.554 1.00 91.19 190 ILE A N 1
ATOM 1450 C CA . ILE A 1 190 ? -7.845 2.503 5.494 1.00 91.19 190 ILE A CA 1
ATOM 1451 C C . ILE A 1 190 ? -8.425 2.593 6.896 1.00 91.19 190 ILE A C 1
ATOM 1453 O O . ILE A 1 190 ? -7.987 1.870 7.791 1.00 91.19 190 ILE A O 1
ATOM 1457 N N . GLY A 1 191 ? -9.422 3.464 7.070 1.00 83.56 191 GLY A N 1
ATOM 1458 C CA . GLY A 1 191 ? -10.197 3.540 8.311 1.00 83.56 191 GLY A CA 1
ATOM 1459 C C . GLY A 1 191 ? -9.408 4.080 9.508 1.00 83.56 191 GLY A C 1
ATOM 1460 O O . GLY A 1 191 ? -9.707 3.721 10.643 1.00 83.56 191 GLY A O 1
ATOM 1461 N N . LEU A 1 192 ? -8.380 4.904 9.266 1.00 83.25 192 LEU A N 1
ATOM 1462 C CA . LEU A 1 192 ? -7.543 5.507 10.318 1.00 83.25 192 LEU A CA 1
ATOM 1463 C C . LEU A 1 192 ? -7.943 6.948 10.674 1.00 83.25 192 LEU A C 1
ATOM 1465 O O . LEU A 1 192 ? -7.466 7.493 11.666 1.00 83.25 192 LEU A O 1
ATOM 1469 N N . ALA A 1 193 ? -8.814 7.572 9.879 1.00 79.50 193 ALA A N 1
ATOM 1470 C CA . ALA A 1 193 ? -9.451 8.839 10.223 1.00 79.50 193 ALA A CA 1
ATOM 1471 C C . ALA A 1 193 ? -10.712 8.620 11.076 1.00 79.50 193 ALA A C 1
ATOM 1473 O O . ALA A 1 193 ? -11.211 7.504 11.220 1.00 79.50 193 ALA A O 1
ATOM 1474 N N . GLN A 1 194 ? -11.243 9.715 11.630 1.00 68.75 194 GLN A N 1
ATOM 1475 C CA . GLN A 1 194 ? -12.550 9.710 12.298 1.00 68.75 194 GLN A CA 1
ATOM 1476 C C . GLN A 1 194 ? -13.686 9.363 11.325 1.00 68.75 194 GLN A C 1
ATOM 1478 O O . GLN A 1 194 ? -14.606 8.636 11.695 1.00 68.75 194 GLN A O 1
ATOM 1483 N N . ASP A 1 195 ? -13.590 9.853 10.088 1.00 70.75 195 ASP A N 1
ATOM 1484 C CA . ASP A 1 195 ? -14.468 9.475 8.984 1.00 70.75 195 ASP A CA 1
ATOM 1485 C C . ASP A 1 195 ? -13.866 8.308 8.190 1.00 70.75 195 ASP A C 1
ATOM 1487 O O . ASP A 1 195 ? -12.651 8.096 8.171 1.00 70.75 195 ASP A O 1
ATOM 1491 N N . SER A 1 196 ? -14.716 7.557 7.487 1.00 81.56 196 SER A N 1
ATOM 1492 C CA . SER A 1 196 ? -14.268 6.525 6.552 1.00 81.56 196 SER A CA 1
ATOM 1493 C C . SER A 1 196 ? -13.500 7.182 5.407 1.00 81.56 196 SER A C 1
ATOM 1495 O O . SER A 1 196 ? -14.103 7.752 4.512 1.00 81.56 196 SER A O 1
ATOM 1497 N N . VAL A 1 197 ? -12.173 7.122 5.436 1.00 89.00 197 VAL A N 1
ATOM 1498 C CA . VAL A 1 197 ? -11.292 7.647 4.386 1.00 89.00 197 VAL A CA 1
ATOM 1499 C C . VAL A 1 197 ? -10.298 6.558 4.006 1.00 89.00 197 VAL A C 1
ATOM 1501 O O . VAL A 1 197 ? -9.831 5.801 4.866 1.00 89.00 197 VAL A O 1
ATOM 1504 N N . LEU A 1 198 ? -9.982 6.486 2.714 1.00 93.62 198 LEU A N 1
ATOM 1505 C CA . LEU A 1 198 ? -8.801 5.785 2.223 1.00 93.62 198 LEU A CA 1
ATOM 1506 C C . LEU A 1 198 ? -7.812 6.820 1.700 1.00 93.62 198 LEU A C 1
ATOM 1508 O O . LEU A 1 198 ? -8.174 7.672 0.892 1.00 93.62 198 LEU A O 1
ATOM 1512 N N . ASP A 1 199 ? -6.564 6.721 2.132 1.00 95.25 199 ASP A N 1
ATOM 1513 C CA . ASP A 1 199 ? -5.459 7.527 1.614 1.00 95.25 199 ASP A CA 1
ATOM 1514 C C . ASP A 1 199 ? -4.343 6.590 1.193 1.00 95.25 199 ASP A C 1
ATOM 1516 O O . ASP A 1 199 ? -4.016 5.628 1.888 1.00 95.25 199 ASP A O 1
ATOM 1520 N N . ALA A 1 200 ? -3.802 6.823 0.012 1.00 96.38 200 ALA A N 1
ATOM 1521 C CA . ALA A 1 200 ? -2.800 5.969 -0.572 1.00 96.38 200 ALA A CA 1
ATOM 1522 C C . ALA A 1 200 ? -1.689 6.811 -1.191 1.00 96.38 200 ALA A C 1
ATOM 1524 O O . ALA A 1 200 ? -1.939 7.683 -2.019 1.00 96.38 200 ALA A O 1
ATOM 1525 N N . GLY A 1 201 ? -0.451 6.528 -0.803 1.00 96.31 201 GLY A N 1
ATOM 1526 C CA . GLY A 1 201 ? 0.753 7.148 -1.335 1.00 96.31 201 GLY A CA 1
ATOM 1527 C C . GLY A 1 201 ? 1.549 6.160 -2.174 1.00 96.31 201 GLY A C 1
ATOM 1528 O O . GLY A 1 201 ? 1.604 4.973 -1.863 1.00 96.31 201 GLY A O 1
ATOM 1529 N N . LEU A 1 202 ? 2.199 6.653 -3.220 1.00 95.69 202 LEU A N 1
ATOM 1530 C CA . LEU A 1 202 ? 3.128 5.910 -4.060 1.00 95.69 202 LEU A CA 1
ATOM 1531 C C . LEU A 1 202 ? 4.413 6.717 -4.213 1.00 95.69 202 LEU A C 1
ATOM 1533 O O . LEU A 1 202 ? 4.393 7.820 -4.755 1.00 95.69 202 LEU A O 1
ATOM 1537 N N . LEU A 1 203 ? 5.525 6.140 -3.782 1.00 94.06 203 LEU A N 1
ATOM 1538 C CA . LEU A 1 203 ? 6.872 6.619 -4.037 1.00 94.06 203 LEU A CA 1
ATOM 1539 C C . LEU A 1 203 ? 7.499 5.774 -5.135 1.00 94.06 203 LEU A C 1
ATOM 1541 O O . LEU A 1 203 ? 7.572 4.551 -5.023 1.00 94.06 203 LEU A O 1
ATOM 1545 N N . ARG A 1 204 ? 8.009 6.434 -6.170 1.00 90.81 204 ARG A N 1
ATOM 1546 C CA . ARG A 1 204 ? 8.842 5.831 -7.205 1.00 90.81 204 ARG A CA 1
ATOM 1547 C C . ARG A 1 204 ? 10.220 6.482 -7.212 1.00 90.81 204 ARG A C 1
ATOM 1549 O O . ARG A 1 204 ? 10.339 7.641 -7.593 1.00 90.81 204 ARG A O 1
ATOM 1556 N N . SER A 1 205 ? 11.249 5.722 -6.870 1.00 88.19 205 SER A N 1
ATOM 1557 C CA . SER A 1 205 ? 12.653 6.139 -6.838 1.00 88.19 205 SER A CA 1
ATOM 1558 C C . SER A 1 205 ? 13.471 5.485 -7.963 1.00 88.19 205 SER A C 1
ATOM 1560 O O . SER A 1 205 ? 12.928 4.831 -8.861 1.00 88.19 205 SER A O 1
ATOM 1562 N N . GLY A 1 206 ? 14.795 5.680 -7.941 1.00 81.31 206 GLY A N 1
ATOM 1563 C CA . GLY A 1 206 ? 15.721 5.023 -8.870 1.00 81.31 206 GLY A CA 1
ATOM 1564 C C . GLY A 1 206 ? 15.591 5.517 -10.312 1.00 81.31 206 GLY A C 1
ATOM 1565 O O . GLY A 1 206 ? 15.789 4.744 -11.252 1.00 81.31 206 GLY A O 1
ATOM 1566 N N . LEU A 1 207 ? 15.214 6.784 -10.484 1.00 82.12 207 LEU A N 1
ATOM 1567 C CA . LEU A 1 207 ? 15.076 7.433 -11.783 1.00 82.12 207 LEU A CA 1
ATOM 1568 C C . LEU A 1 207 ? 16.465 7.748 -12.370 1.00 82.12 207 LEU A C 1
ATOM 1570 O O . LEU A 1 207 ? 17.384 8.123 -11.648 1.00 82.12 207 LEU A O 1
ATOM 1574 N N . LYS A 1 208 ? 16.624 7.608 -13.693 1.00 81.38 208 LYS A N 1
ATOM 1575 C CA . LYS A 1 208 ? 17.804 8.094 -14.440 1.00 81.38 208 LYS A CA 1
ATOM 1576 C C . LYS A 1 208 ? 17.596 9.547 -14.874 1.00 81.38 208 LYS A C 1
ATOM 1578 O O . LYS A 1 208 ? 17.655 9.859 -16.059 1.00 81.38 208 LYS A O 1
ATOM 1583 N N . ASP A 1 209 ? 17.303 10.399 -13.907 1.00 82.81 209 ASP A N 1
ATOM 1584 C CA . ASP A 1 209 ? 17.094 11.831 -14.092 1.00 82.81 209 ASP A CA 1
ATOM 1585 C C . ASP A 1 209 ? 18.102 12.582 -13.207 1.00 82.81 209 ASP A C 1
ATOM 1587 O O . ASP A 1 209 ? 18.406 12.152 -12.094 1.00 82.81 209 ASP A O 1
ATOM 1591 N N . ASP A 1 210 ? 18.709 13.647 -13.728 1.00 85.50 210 ASP A N 1
ATOM 1592 C CA . ASP A 1 210 ? 19.748 14.425 -13.044 1.00 85.50 210 ASP A CA 1
ATOM 1593 C C . ASP A 1 210 ? 19.184 15.508 -12.109 1.00 85.50 210 ASP A C 1
ATOM 1595 O O . ASP A 1 210 ? 19.918 16.072 -11.284 1.00 85.50 210 ASP A O 1
ATOM 1599 N N . SER A 1 211 ? 17.881 15.770 -12.204 1.00 89.25 211 SER A N 1
ATOM 1600 C CA . SER A 1 211 ? 17.151 16.737 -11.391 1.00 89.25 211 SER A CA 1
ATOM 1601 C C . SER A 1 211 ? 16.183 16.072 -10.414 1.00 89.25 211 SER A C 1
ATOM 1603 O O . SER A 1 211 ? 16.037 16.564 -9.295 1.00 89.25 211 SER A O 1
ATOM 1605 N N . ILE A 1 212 ? 15.553 14.952 -10.776 1.00 90.12 212 ILE A N 1
ATOM 1606 C CA . ILE A 1 212 ? 14.513 14.283 -9.977 1.00 90.12 212 ILE A CA 1
ATOM 1607 C C . ILE A 1 212 ? 15.016 12.935 -9.447 1.00 90.12 212 ILE A C 1
ATOM 1609 O O . ILE A 1 212 ? 15.268 12.007 -10.212 1.00 90.12 212 ILE A O 1
ATOM 1613 N N . SER A 1 213 ? 15.080 12.790 -8.124 1.00 89.94 213 SER A N 1
ATOM 1614 C CA . SER A 1 213 ? 15.446 11.529 -7.465 1.00 89.94 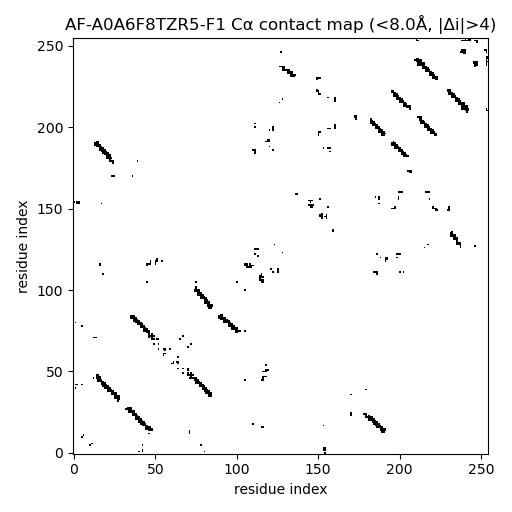213 SER A CA 1
ATOM 1615 C C . SER A 1 213 ? 14.257 10.577 -7.334 1.00 89.94 213 SER A C 1
ATOM 1617 O O . SER A 1 213 ? 14.411 9.355 -7.465 1.00 89.94 213 SER A O 1
ATOM 1619 N N . ALA A 1 214 ? 13.059 11.126 -7.106 1.00 91.69 214 ALA A N 1
ATOM 1620 C CA . ALA A 1 214 ? 11.844 10.344 -6.958 1.00 91.69 214 ALA A CA 1
ATOM 1621 C C . ALA A 1 214 ? 10.564 11.103 -7.341 1.00 91.69 214 ALA A C 1
ATOM 1623 O O . ALA A 1 214 ? 10.481 12.330 -7.290 1.00 91.69 214 ALA A O 1
ATOM 1624 N N . ILE A 1 215 ? 9.534 10.346 -7.715 1.00 91.81 215 ILE A N 1
ATOM 1625 C CA . ILE A 1 215 ? 8.185 10.837 -7.998 1.00 91.81 215 ILE A CA 1
ATOM 1626 C C . ILE A 1 215 ? 7.249 10.309 -6.919 1.00 91.81 215 ILE A C 1
ATOM 1628 O O . ILE A 1 215 ? 7.203 9.106 -6.667 1.00 91.81 215 ILE A O 1
ATOM 1632 N N . TRP A 1 216 ? 6.461 11.209 -6.347 1.00 94.00 216 TRP A N 1
ATOM 1633 C CA . TRP A 1 216 ? 5.466 10.910 -5.330 1.00 94.00 216 TRP A CA 1
ATOM 1634 C C . TRP A 1 216 ? 4.063 11.139 -5.896 1.00 94.00 216 TRP A C 1
ATOM 1636 O O . TRP A 1 216 ? 3.798 12.183 -6.494 1.00 94.00 216 TRP A O 1
ATOM 1646 N N . GLN A 1 217 ? 3.151 10.193 -5.692 1.00 94.88 217 GLN A N 1
ATOM 1647 C CA . GLN A 1 217 ? 1.729 10.313 -6.031 1.00 94.88 217 GLN A CA 1
ATOM 1648 C C . GLN A 1 217 ? 0.888 10.010 -4.792 1.00 94.88 217 GLN A C 1
ATOM 1650 O O . GLN A 1 217 ? 1.250 9.143 -4.002 1.00 94.88 217 GLN A O 1
ATOM 1655 N N . ARG A 1 218 ? -0.235 10.708 -4.634 1.00 95.38 218 ARG A N 1
ATOM 1656 C CA . ARG A 1 218 ? -1.202 10.476 -3.558 1.00 95.38 218 ARG A CA 1
ATOM 1657 C C . ARG A 1 218 ? -2.608 10.388 -4.126 1.00 95.38 218 ARG A C 1
ATOM 1659 O O . ARG A 1 218 ? -2.946 11.137 -5.044 1.00 95.38 218 ARG A O 1
ATOM 1666 N N . LEU A 1 219 ? -3.398 9.479 -3.575 1.00 95.38 219 LEU A N 1
ATOM 1667 C CA . LEU A 1 219 ? -4.797 9.236 -3.885 1.00 95.38 219 LEU A CA 1
ATOM 1668 C C . LEU A 1 219 ? -5.584 9.251 -2.578 1.00 95.38 219 LEU A C 1
ATOM 1670 O O . LEU A 1 219 ? -5.305 8.455 -1.690 1.00 95.38 219 LEU A O 1
ATOM 1674 N N . ILE A 1 220 ? -6.590 10.111 -2.492 1.00 94.44 220 ILE A N 1
ATOM 1675 C CA . ILE A 1 220 ? -7.488 10.202 -1.342 1.00 94.44 220 ILE A CA 1
ATOM 1676 C C . ILE A 1 220 ? -8.891 9.892 -1.831 1.00 94.44 220 ILE A C 1
ATOM 1678 O O . ILE A 1 220 ? -9.360 10.495 -2.797 1.00 94.44 220 ILE A O 1
ATOM 1682 N N . ILE A 1 221 ? -9.555 8.960 -1.163 1.00 92.81 221 ILE A N 1
ATOM 1683 C CA . ILE A 1 221 ? -10.920 8.545 -1.452 1.00 92.81 221 ILE A CA 1
ATOM 1684 C C . ILE A 1 221 ? -11.792 8.921 -0.269 1.00 92.81 221 ILE A C 1
ATOM 1686 O O . ILE A 1 221 ? -11.571 8.462 0.855 1.00 92.81 221 ILE A O 1
ATOM 1690 N N . ILE A 1 222 ? -12.802 9.736 -0.554 1.00 89.25 222 ILE A N 1
ATOM 1691 C CA . ILE A 1 222 ? -13.800 10.159 0.419 1.00 89.25 222 ILE A CA 1
ATOM 1692 C C . ILE A 1 222 ? -15.153 9.586 -0.026 1.00 89.25 222 ILE A C 1
ATOM 1694 O O . ILE A 1 222 ? -15.575 9.824 -1.167 1.00 89.25 222 ILE A O 1
ATOM 1698 N N . PRO A 1 223 ? -15.846 8.825 0.836 1.00 84.62 223 PRO A N 1
ATOM 1699 C CA . PRO A 1 223 ? -17.165 8.309 0.545 1.00 84.62 223 PRO A CA 1
ATOM 1700 C C . PRO A 1 223 ? -18.127 9.488 0.471 1.00 84.62 223 PRO A C 1
ATOM 1702 O O . PRO A 1 223 ? -18.131 10.386 1.315 1.00 84.62 223 PRO A O 1
ATOM 1705 N N . MET A 1 224 ? -18.963 9.496 -0.557 1.00 68.88 224 MET A N 1
ATOM 1706 C CA . MET A 1 224 ? -20.033 10.475 -0.662 1.00 68.88 224 MET A CA 1
ATOM 1707 C C . MET A 1 224 ? -21.285 9.941 0.041 1.00 68.88 224 MET A C 1
ATOM 1709 O O . MET A 1 224 ? -21.523 8.737 0.088 1.00 68.88 224 MET A O 1
ATOM 1713 N N . GLY A 1 225 ? -22.099 10.842 0.601 1.00 58.06 225 GLY A N 1
ATOM 1714 C CA . GLY A 1 225 ? -23.326 10.468 1.313 1.00 58.06 225 GLY A CA 1
ATOM 1715 C C . GLY A 1 225 ? -24.276 9.597 0.473 1.00 58.06 225 GLY A C 1
ATOM 1716 O O . GLY A 1 225 ? -24.182 9.579 -0.750 1.00 58.06 225 GLY A O 1
ATOM 1717 N N . LYS A 1 226 ? -25.234 8.936 1.147 1.00 52.62 226 LYS A N 1
ATOM 1718 C CA . LYS A 1 226 ? -26.129 7.830 0.701 1.00 52.62 226 LYS A CA 1
ATOM 1719 C C . LYS A 1 226 ? -26.713 7.831 -0.733 1.00 52.62 226 LYS A C 1
ATOM 1721 O O . LYS A 1 226 ? -27.286 6.822 -1.127 1.00 52.62 226 LYS A O 1
ATOM 1726 N N . ASN A 1 227 ? -26.621 8.922 -1.492 1.00 49.59 227 ASN A N 1
ATOM 1727 C CA . ASN A 1 227 ? -27.181 9.075 -2.839 1.00 49.59 227 ASN A CA 1
ATOM 1728 C C . ASN A 1 227 ? -26.126 9.171 -3.960 1.00 49.59 227 ASN A C 1
ATOM 1730 O O . ASN A 1 227 ? -26.498 9.309 -5.125 1.00 49.59 227 ASN A O 1
ATOM 1734 N N . ALA A 1 228 ? -24.833 9.139 -3.640 1.00 55.41 228 ALA A N 1
ATOM 1735 C CA . ALA A 1 228 ? -23.765 9.176 -4.631 1.00 55.41 228 ALA A CA 1
ATOM 1736 C C . ALA A 1 228 ? -23.367 7.762 -5.067 1.00 55.41 228 ALA A C 1
ATOM 1738 O O . ALA A 1 228 ? -23.201 6.874 -4.241 1.00 55.41 228 ALA A O 1
ATOM 1739 N N . GLN A 1 229 ? -23.231 7.549 -6.376 1.00 57.16 229 GLN A N 1
ATOM 1740 C CA . GLN A 1 229 ? -22.961 6.223 -6.951 1.00 57.16 229 GLN A CA 1
ATOM 1741 C C . GLN A 1 229 ? -21.468 5.865 -6.983 1.00 57.16 229 GLN A C 1
ATOM 1743 O O . GLN A 1 229 ? -21.127 4.706 -7.200 1.00 57.16 229 GLN A O 1
ATOM 1748 N N . THR A 1 230 ? -20.585 6.843 -6.775 1.00 67.62 230 THR A N 1
ATOM 1749 C CA . THR A 1 230 ? -19.129 6.676 -6.804 1.00 67.62 230 THR A CA 1
ATOM 1750 C C . THR A 1 230 ? -18.485 7.570 -5.746 1.00 67.62 230 THR A C 1
ATOM 1752 O O . THR A 1 230 ? -18.929 8.714 -5.594 1.00 67.62 230 THR A O 1
ATOM 1755 N N . PRO A 1 231 ? -17.452 7.096 -5.032 1.00 82.81 231 PRO A N 1
ATOM 1756 C CA . PRO A 1 231 ? -16.715 7.941 -4.104 1.00 82.81 231 PRO A CA 1
ATOM 1757 C C . PRO A 1 231 ? -15.954 9.041 -4.850 1.00 82.81 231 PRO A C 1
ATOM 1759 O O . PRO A 1 231 ? -15.628 8.896 -6.033 1.00 82.81 231 PRO A O 1
ATOM 1762 N N . THR A 1 232 ? -15.664 10.137 -4.154 1.00 87.69 232 THR A N 1
ATOM 1763 C CA . THR A 1 232 ? -14.869 11.232 -4.716 1.00 87.69 232 THR A CA 1
ATOM 1764 C C . THR A 1 232 ? -13.394 10.921 -4.530 1.00 87.69 232 THR A C 1
ATOM 1766 O O . THR A 1 232 ? -12.964 10.575 -3.428 1.00 87.69 232 THR A O 1
ATOM 1769 N N . ALA A 1 233 ? -12.621 11.057 -5.605 1.00 92.06 233 ALA A N 1
ATOM 1770 C CA . ALA A 1 233 ? -11.187 10.836 -5.592 1.00 92.06 233 ALA A CA 1
ATOM 1771 C C . ALA A 1 233 ? -10.432 12.151 -5.785 1.00 92.06 233 ALA A C 1
ATOM 1773 O O . ALA A 1 233 ? -10.681 12.903 -6.728 1.00 92.06 233 ALA A O 1
ATOM 1774 N N . TYR A 1 234 ? -9.472 12.402 -4.904 1.00 94.06 234 TYR A N 1
ATOM 1775 C CA . TYR A 1 234 ? -8.535 13.510 -5.002 1.00 94.06 234 TYR A CA 1
ATOM 1776 C C . TYR A 1 234 ? -7.138 12.965 -5.252 1.00 94.06 234 TYR A C 1
ATOM 1778 O O . TYR A 1 234 ? -6.729 11.970 -4.652 1.00 94.06 234 TYR A O 1
ATOM 1786 N N . ARG A 1 235 ? -6.395 13.615 -6.146 1.00 94.75 235 ARG A N 1
ATOM 1787 C CA . ARG A 1 235 ? -5.017 13.248 -6.466 1.00 94.75 235 ARG A CA 1
ATOM 1788 C C . ARG A 1 235 ? -4.077 14.420 -6.251 1.00 94.75 235 ARG A C 1
ATOM 1790 O O . ARG A 1 235 ? -4.399 15.560 -6.590 1.00 94.75 235 ARG A O 1
ATOM 1797 N N . ALA A 1 236 ? -2.892 14.120 -5.739 1.00 94.12 236 ALA A N 1
ATOM 1798 C CA . ALA A 1 236 ? -1.780 15.055 -5.637 1.00 94.12 236 ALA A CA 1
ATOM 1799 C C . ALA A 1 236 ? -0.491 14.389 -6.123 1.00 94.12 236 ALA A C 1
ATOM 1801 O O . ALA A 1 236 ? -0.357 13.163 -6.115 1.00 94.12 236 ALA A O 1
ATOM 1802 N N . LYS A 1 237 ? 0.464 15.202 -6.573 1.00 92.56 237 LYS A N 1
ATOM 1803 C CA . LYS A 1 237 ? 1.760 14.730 -7.059 1.00 92.56 237 LYS A CA 1
ATOM 1804 C C . LYS A 1 237 ? 2.853 15.673 -6.593 1.00 92.56 237 LYS A C 1
ATOM 1806 O O . LYS A 1 237 ? 2.666 16.885 -6.600 1.00 92.56 237 LYS A O 1
ATOM 1811 N N . THR A 1 238 ? 4.002 15.132 -6.229 1.00 92.81 238 THR A N 1
ATOM 1812 C CA . THR A 1 238 ? 5.190 15.940 -5.955 1.00 92.81 238 THR A CA 1
ATOM 1813 C C . THR A 1 238 ? 6.448 15.223 -6.430 1.00 92.81 238 THR A C 1
ATOM 1815 O O . THR A 1 238 ? 6.397 14.070 -6.871 1.00 92.81 238 THR A O 1
ATOM 1818 N N . TYR A 1 239 ? 7.563 15.939 -6.420 1.00 92.44 239 TYR A N 1
ATOM 1819 C CA . TYR A 1 239 ? 8.846 15.467 -6.919 1.00 92.44 239 TYR A CA 1
ATOM 1820 C C . TYR A 1 239 ? 9.902 15.683 -5.851 1.00 92.44 239 TYR A C 1
ATOM 1822 O O . TYR A 1 239 ? 9.969 16.750 -5.243 1.00 92.44 239 TYR A O 1
ATOM 1830 N N . GLU A 1 240 ? 10.725 14.668 -5.653 1.00 92.31 240 GLU A N 1
ATOM 1831 C CA . GLU A 1 240 ? 11.912 14.758 -4.823 1.00 92.31 240 GLU A CA 1
ATOM 1832 C C . GLU A 1 240 ? 13.106 15.100 -5.713 1.00 92.31 240 GLU A C 1
ATOM 1834 O O . GLU A 1 240 ? 13.285 14.506 -6.780 1.00 92.31 240 GLU A O 1
ATOM 1839 N N . CYS A 1 241 ? 13.898 16.088 -5.310 1.00 92.25 241 CYS A N 1
ATOM 1840 C CA . CYS A 1 241 ? 15.007 16.587 -6.102 1.00 92.25 241 CYS A CA 1
ATOM 1841 C C . CYS A 1 241 ? 16.300 15.825 -5.802 1.00 92.25 241 CYS A C 1
ATOM 1843 O O . CYS A 1 241 ? 16.642 15.543 -4.655 1.00 92.25 241 CYS A O 1
ATOM 1845 N N . GLN A 1 242 ? 17.068 15.552 -6.856 1.00 90.88 242 GLN A N 1
ATOM 1846 C CA . GLN A 1 242 ? 18.390 14.927 -6.780 1.00 90.88 242 GLN A CA 1
ATOM 1847 C C . GLN A 1 242 ? 19.446 15.883 -6.198 1.00 90.88 242 GLN A C 1
ATOM 1849 O O . GLN A 1 242 ? 20.461 15.450 -5.649 1.00 90.88 242 GLN A O 1
ATOM 1854 N N . ARG A 1 243 ? 19.233 17.196 -6.354 1.00 85.81 243 ARG A N 1
ATOM 1855 C CA . ARG A 1 243 ? 20.162 18.266 -5.972 1.00 85.81 243 ARG A CA 1
ATOM 1856 C C . ARG A 1 243 ? 19.414 19.369 -5.222 1.00 85.81 243 ARG A C 1
ATOM 1858 O O . ARG A 1 243 ? 18.279 19.689 -5.555 1.00 85.81 243 ARG A O 1
ATOM 1865 N N . GLY A 1 244 ? 20.082 20.005 -4.258 1.00 85.94 244 GLY A N 1
ATOM 1866 C CA . GLY A 1 244 ? 19.513 21.122 -3.495 1.00 85.94 244 GLY A CA 1
ATOM 1867 C C . GLY A 1 244 ? 18.585 20.673 -2.364 1.00 85.94 244 GLY A C 1
ATOM 1868 O O . GLY A 1 244 ? 18.895 19.720 -1.652 1.00 85.94 244 GLY A O 1
ATOM 1869 N N . SER A 1 245 ? 17.484 21.401 -2.154 1.00 85.69 245 SER A N 1
ATOM 1870 C CA . SER A 1 245 ? 16.450 21.012 -1.191 1.00 85.69 245 SER A CA 1
ATOM 1871 C C . SER A 1 245 ? 15.742 19.738 -1.646 1.00 85.69 245 SER A C 1
ATOM 1873 O O . SER A 1 245 ? 15.530 19.548 -2.838 1.00 85.69 245 SER A O 1
ATOM 1875 N N . GLN A 1 246 ? 15.343 18.887 -0.695 1.00 87.00 246 GLN A N 1
ATOM 1876 C CA . GLN A 1 246 ? 14.700 17.602 -0.994 1.00 87.00 246 GLN A CA 1
ATOM 1877 C C . GLN A 1 246 ? 13.436 17.756 -1.851 1.00 87.00 246 GLN A C 1
ATOM 1879 O O . GLN A 1 246 ? 13.205 16.959 -2.748 1.00 87.00 246 GLN A O 1
ATOM 1884 N N . PHE A 1 247 ? 12.651 18.805 -1.621 1.00 87.31 247 PHE A N 1
ATOM 1885 C CA . PHE A 1 247 ? 11.494 19.154 -2.439 1.00 87.31 247 PHE A CA 1
ATOM 1886 C C . PHE A 1 247 ? 11.706 20.536 -3.068 1.00 87.31 247 PHE A C 1
ATOM 1888 O O . PHE A 1 247 ? 12.380 21.386 -2.461 1.00 87.31 247 PHE A O 1
ATOM 1895 N N . PRO A 1 248 ? 11.152 20.793 -4.266 1.00 82.75 248 PRO A N 1
ATOM 1896 C CA . PRO A 1 248 ? 11.211 22.117 -4.861 1.00 82.75 248 PRO A CA 1
ATOM 1897 C C . PRO A 1 248 ? 10.364 23.106 -4.038 1.00 82.75 248 PRO A C 1
ATOM 1899 O O . PRO A 1 248 ? 9.398 22.702 -3.385 1.00 82.75 248 PRO A O 1
ATOM 1902 N N . PRO A 1 249 ? 10.692 24.412 -4.062 1.00 76.50 249 PRO A N 1
ATOM 1903 C CA . PRO A 1 249 ? 9.810 25.435 -3.508 1.00 76.50 249 PRO A CA 1
ATOM 1904 C C . PRO A 1 249 ? 8.442 25.387 -4.203 1.00 76.50 249 PRO A C 1
ATOM 1906 O O . PRO A 1 249 ? 8.333 24.911 -5.331 1.00 76.50 249 PRO A O 1
ATOM 1909 N N . GLU A 1 250 ? 7.395 25.878 -3.541 1.00 74.25 250 GLU A N 1
ATOM 1910 C CA . GLU A 1 250 ? 6.019 25.797 -4.043 1.00 74.25 250 GLU A CA 1
ATOM 1911 C C . GLU A 1 250 ? 5.895 26.352 -5.478 1.00 74.25 250 GLU A C 1
ATOM 1913 O O . GLU A 1 250 ? 6.262 27.493 -5.758 1.00 74.25 250 GLU A O 1
ATOM 1918 N N . GLY A 1 251 ? 5.423 25.515 -6.411 1.00 68.25 251 GLY A N 1
ATOM 1919 C CA . GLY A 1 251 ? 5.320 25.851 -7.839 1.00 68.25 251 GLY A CA 1
ATOM 1920 C C . GLY A 1 251 ? 6.648 25.884 -8.617 1.00 68.25 251 GLY A C 1
ATOM 1921 O O . GLY A 1 251 ? 6.642 26.201 -9.806 1.00 68.25 251 GLY A O 1
ATOM 1922 N N . GLY A 1 252 ? 7.772 25.566 -7.973 1.00 77.81 252 GLY A N 1
ATOM 1923 C CA . GLY A 1 252 ? 9.108 25.494 -8.564 1.00 77.81 252 GLY A CA 1
ATOM 1924 C C . GLY A 1 252 ? 9.449 24.134 -9.183 1.00 77.81 252 GLY A C 1
ATOM 1925 O O . GLY A 1 252 ? 8.726 23.150 -9.033 1.00 77.81 252 GLY A O 1
ATOM 1926 N N . LEU A 1 253 ? 10.584 24.086 -9.884 1.00 84.44 253 LEU A N 1
ATOM 1927 C CA . LEU A 1 253 ? 11.156 22.870 -10.472 1.00 84.44 253 LEU A CA 1
ATOM 1928 C C . LEU A 1 253 ? 12.394 22.430 -9.688 1.00 84.44 253 LEU A C 1
ATOM 1930 O O . LEU A 1 253 ? 13.056 23.257 -9.057 1.00 84.44 253 LEU A O 1
ATOM 1934 N N . CYS A 1 254 ? 12.716 21.139 -9.758 1.00 87.88 254 CYS A N 1
ATOM 1935 C CA . CYS A 1 254 ? 13.996 20.651 -9.262 1.00 87.88 254 CYS A CA 1
ATOM 1936 C C . CYS A 1 254 ? 15.160 21.228 -10.093 1.00 87.88 254 CYS A C 1
ATOM 1938 O O . CYS A 1 254 ? 15.009 21.378 -11.309 1.00 87.88 254 CYS A O 1
ATOM 1940 N N . PRO A 1 255 ? 16.287 21.587 -9.452 1.00 83.00 255 PRO A N 1
ATOM 1941 C CA . PRO A 1 255 ? 17.442 22.205 -10.108 1.00 83.00 255 PRO A CA 1
ATOM 1942 C C . PRO A 1 255 ? 18.305 21.220 -10.910 1.00 83.00 255 PRO A C 1
ATOM 1944 O O . PRO A 1 255 ? 18.156 19.989 -10.751 1.00 83.00 255 PRO A O 1
#